Protein AF-A0A2G9YBL3-F1 (afdb_monomer_lite)

Structure (mmCIF, N/CA/C/O backbone):
data_AF-A0A2G9YBL3-F1
#
_entry.id   AF-A0A2G9YBL3-F1
#
loop_
_atom_site.group_PDB
_atom_site.id
_atom_site.type_symbol
_atom_site.label_atom_id
_atom_site.label_alt_id
_atom_site.label_comp_id
_atom_site.label_asym_id
_atom_site.label_entity_id
_atom_site.label_seq_id
_atom_site.pdbx_PDB_ins_code
_atom_site.Cartn_x
_atom_site.Cartn_y
_atom_site.Cartn_z
_atom_site.occupancy
_atom_site.B_iso_or_equiv
_atom_site.auth_seq_id
_atom_site.auth_comp_id
_atom_site.auth_asym_id
_atom_site.auth_atom_id
_atom_site.pdbx_PDB_model_num
ATOM 1 N N . VAL A 1 1 ? -9.546 -4.998 -13.031 1.00 81.81 1 VAL A N 1
ATOM 2 C CA . VAL A 1 1 ? -8.079 -5.010 -12.790 1.00 81.81 1 VAL A CA 1
ATOM 3 C C . VAL A 1 1 ? -7.763 -6.143 -11.823 1.00 81.81 1 VAL A C 1
ATOM 5 O O . VAL A 1 1 ? -8.634 -6.473 -11.027 1.00 81.81 1 VAL A O 1
ATOM 8 N N . TYR A 1 2 ? -6.592 -6.777 -11.917 1.00 87.75 2 TYR A N 1
ATOM 9 C CA . TYR A 1 2 ? -6.236 -7.949 -11.108 1.00 87.75 2 TYR A CA 1
ATOM 10 C C . TYR A 1 2 ? -5.469 -7.549 -9.835 1.00 87.75 2 TYR A C 1
ATOM 12 O O . TYR A 1 2 ? -4.246 -7.618 -9.794 1.00 87.75 2 TYR A O 1
ATOM 20 N N . GLN A 1 3 ? -6.193 -7.109 -8.800 1.00 88.94 3 GLN A N 1
ATOM 21 C CA . GLN A 1 3 ? -5.649 -6.860 -7.453 1.00 88.94 3 GLN A CA 1
ATOM 22 C C . GLN A 1 3 ? -5.948 -8.053 -6.531 1.00 88.94 3 GLN A C 1
ATOM 24 O O . GLN A 1 3 ? -6.606 -7.925 -5.501 1.00 88.94 3 GLN A O 1
ATOM 29 N N . SER A 1 4 ? -5.495 -9.249 -6.920 1.00 87.06 4 SER A N 1
ATOM 30 C CA . SER A 1 4 ? -5.782 -10.494 -6.185 1.00 87.06 4 SER A CA 1
ATOM 31 C C . SER A 1 4 ? -5.149 -10.558 -4.794 1.00 87.06 4 SER A C 1
ATOM 33 O O . SER A 1 4 ? -5.570 -11.352 -3.964 1.00 87.06 4 SER A O 1
ATOM 35 N N . ARG A 1 5 ? -4.174 -9.691 -4.513 1.00 93.38 5 ARG A N 1
ATOM 36 C CA . ARG A 1 5 ? -3.547 -9.566 -3.193 1.00 93.38 5 ARG A CA 1
ATOM 37 C C . ARG A 1 5 ? -4.437 -8.914 -2.132 1.00 93.38 5 ARG A C 1
ATOM 39 O O . ARG A 1 5 ? -4.054 -8.823 -0.971 1.00 93.38 5 ARG A O 1
ATOM 46 N N . ARG A 1 6 ? -5.652 -8.484 -2.495 1.00 94.88 6 ARG A N 1
ATOM 47 C CA . ARG A 1 6 ? -6.712 -8.152 -1.524 1.00 94.88 6 ARG A CA 1
ATOM 48 C C . ARG A 1 6 ? -7.286 -9.378 -0.806 1.00 94.88 6 ARG A C 1
ATOM 50 O O . ARG A 1 6 ? -8.171 -9.226 0.030 1.00 94.88 6 ARG A O 1
ATOM 57 N N . TRP A 1 7 ? -6.804 -10.570 -1.138 1.00 95.62 7 TRP A N 1
ATOM 58 C CA . TRP A 1 7 ? -7.156 -11.819 -0.474 1.00 95.62 7 TRP A CA 1
ATOM 59 C C . TRP A 1 7 ? -5.950 -12.508 0.173 1.00 95.62 7 TRP A C 1
ATOM 61 O O . TRP A 1 7 ? -6.038 -13.686 0.514 1.00 95.62 7 TRP A O 1
ATOM 71 N N . ASP A 1 8 ? -4.848 -11.773 0.360 1.00 95.38 8 ASP A N 1
ATOM 72 C CA . ASP A 1 8 ? -3.734 -12.220 1.193 1.00 95.38 8 ASP A CA 1
ATOM 73 C C . ASP A 1 8 ? -4.157 -12.154 2.675 1.00 95.38 8 ASP A C 1
ATOM 75 O O . ASP A 1 8 ? -4.803 -11.191 3.109 1.00 95.38 8 ASP A O 1
ATOM 79 N N . HIS A 1 9 ? -3.762 -13.151 3.466 1.00 95.06 9 HIS A N 1
ATOM 80 C CA . HIS A 1 9 ? -4.121 -13.324 4.879 1.00 95.06 9 HIS A CA 1
ATOM 81 C C . HIS A 1 9 ? -3.918 -12.062 5.724 1.00 95.06 9 HIS A C 1
ATOM 83 O O . HIS A 1 9 ? -4.807 -11.641 6.467 1.00 95.06 9 HIS A O 1
ATOM 89 N N . HIS A 1 10 ? -2.763 -11.409 5.593 1.00 94.38 10 HIS A N 1
ATOM 90 C CA . HIS A 1 10 ? -2.403 -10.226 6.375 1.00 94.38 10 HIS A CA 1
ATOM 91 C C . HIS A 1 10 ? -3.301 -9.036 6.022 1.00 94.38 10 HIS A C 1
ATOM 93 O O . HIS A 1 10 ? -3.749 -8.314 6.913 1.00 94.38 10 HIS A O 1
ATOM 99 N N . PHE A 1 11 ? -3.638 -8.863 4.740 1.00 96.06 11 PHE A N 1
ATOM 100 C CA . PHE A 1 11 ? -4.565 -7.828 4.292 1.00 96.06 11 PHE A CA 1
ATOM 101 C C . PHE A 1 11 ? -5.991 -8.089 4.769 1.00 96.06 11 PHE A C 1
ATOM 103 O O . PHE A 1 11 ? -6.618 -7.179 5.314 1.00 96.06 11 PHE A O 1
ATOM 110 N N . LEU A 1 12 ? -6.494 -9.317 4.619 1.00 96.50 12 LEU A N 1
ATOM 111 C CA . LEU A 1 12 ? -7.824 -9.695 5.104 1.00 96.50 12 LEU A CA 1
ATOM 112 C C . LEU A 1 12 ? -7.951 -9.461 6.615 1.00 96.50 12 LEU A C 1
ATOM 114 O O . LEU A 1 12 ? -8.925 -8.861 7.072 1.00 96.50 12 LEU A O 1
ATOM 118 N N . THR A 1 13 ? -6.924 -9.844 7.372 1.00 97.12 13 THR A N 1
ATOM 119 C CA . THR A 1 13 ? -6.848 -9.645 8.826 1.00 97.12 13 THR A CA 1
ATOM 120 C C . THR A 1 13 ? -6.816 -8.164 9.192 1.00 97.12 13 THR A C 1
ATOM 122 O O . THR A 1 13 ? -7.627 -7.710 9.999 1.00 97.12 13 THR A O 1
ATOM 125 N N . ALA A 1 14 ? -5.921 -7.384 8.578 1.00 97.31 14 ALA A N 1
ATOM 126 C CA . ALA A 1 14 ? -5.812 -5.947 8.820 1.00 97.31 14 ALA A CA 1
ATOM 127 C C . ALA A 1 14 ? -7.131 -5.229 8.517 1.00 97.31 14 ALA A C 1
ATOM 129 O O . ALA A 1 14 ? -7.631 -4.467 9.346 1.00 97.31 14 ALA A O 1
ATOM 130 N N . LYS A 1 15 ? -7.730 -5.520 7.357 1.00 96.75 15 LYS A N 1
ATOM 131 C CA . LYS A 1 15 ? -9.017 -4.961 6.945 1.00 96.75 15 LYS A CA 1
ATOM 132 C C . LYS A 1 15 ? -10.113 -5.304 7.951 1.00 96.75 15 LYS A C 1
ATOM 134 O O . LYS A 1 15 ? -10.810 -4.399 8.397 1.00 96.75 15 LYS A O 1
ATOM 139 N N . LYS A 1 16 ? -10.227 -6.571 8.362 1.00 97.31 16 LYS A N 1
ATOM 140 C CA . LYS A 1 16 ? -11.211 -7.017 9.359 1.00 97.31 16 LYS A CA 1
ATOM 141 C C . LYS A 1 16 ? -11.054 -6.281 10.690 1.00 97.31 16 LYS A C 1
ATOM 143 O O . LYS A 1 16 ? -12.046 -5.813 11.238 1.00 97.31 16 LYS A O 1
ATOM 148 N N . LEU A 1 17 ? -9.831 -6.161 11.206 1.00 97.62 17 LEU A N 1
ATOM 149 C CA . LEU A 1 17 ? -9.561 -5.496 12.487 1.00 97.62 17 LEU A CA 1
ATOM 150 C C . LEU A 1 17 ? -9.851 -3.987 12.436 1.00 97.62 17 LEU A C 1
ATOM 152 O O . LEU A 1 17 ? -10.410 -3.440 13.388 1.00 97.62 17 LEU A O 1
ATOM 156 N N . VAL A 1 18 ? -9.511 -3.325 11.324 1.00 97.81 18 VAL A N 1
ATOM 157 C CA . VAL A 1 18 ? -9.823 -1.904 11.095 1.00 97.81 18 VAL A CA 1
ATOM 158 C C . VAL A 1 18 ? -11.331 -1.690 10.957 1.00 97.81 18 VAL A C 1
ATOM 160 O O . VAL A 1 18 ? -11.883 -0.816 11.619 1.00 97.81 18 VAL A O 1
ATOM 163 N N . GLU A 1 19 ? -12.021 -2.500 10.150 1.00 96.88 19 GLU A N 1
ATOM 164 C CA . GLU A 1 19 ? -13.472 -2.386 9.933 1.00 96.88 19 GLU A CA 1
ATOM 165 C C . GLU A 1 19 ? -14.289 -2.748 11.181 1.00 96.88 19 GLU A C 1
ATOM 167 O O . GLU A 1 19 ? -15.354 -2.175 11.399 1.00 96.88 19 GLU A O 1
ATOM 172 N N . ALA A 1 20 ? -13.767 -3.623 12.045 1.00 97.00 20 ALA A N 1
ATOM 173 C CA . ALA A 1 20 ? -14.332 -3.899 13.365 1.00 97.00 20 ALA A CA 1
ATOM 174 C C . ALA A 1 20 ? -14.107 -2.760 14.382 1.00 97.00 20 ALA A C 1
ATOM 176 O O . ALA A 1 20 ? -14.632 -2.820 15.492 1.00 97.00 20 ALA A O 1
ATOM 177 N N . GLY A 1 21 ? -13.328 -1.728 14.033 1.00 96.69 21 GLY A N 1
ATOM 178 C CA . GLY A 1 21 ? -13.066 -0.575 14.895 1.00 96.69 21 GLY A CA 1
ATOM 179 C C . GLY A 1 21 ? -12.093 -0.847 16.045 1.00 96.69 21 GLY A C 1
ATOM 180 O O . GLY A 1 21 ? -11.996 -0.023 16.951 1.00 96.69 21 GLY A O 1
ATOM 181 N N . MET A 1 22 ? -11.340 -1.955 16.013 1.00 96.88 22 MET A N 1
ATOM 182 C CA . MET A 1 22 ? -10.486 -2.404 17.129 1.00 96.88 22 MET A CA 1
ATOM 183 C C . MET A 1 22 ? -9.387 -1.405 17.513 1.00 96.88 22 MET A C 1
ATOM 185 O O . MET A 1 22 ? -8.900 -1.427 18.640 1.00 96.88 22 MET A O 1
ATOM 189 N N . ILE A 1 23 ? -8.987 -0.537 16.579 1.00 97.38 23 ILE A N 1
ATOM 190 C CA . ILE A 1 23 ? -7.944 0.477 16.784 1.00 97.38 23 ILE A CA 1
ATOM 191 C C . ILE A 1 23 ? -8.460 1.916 16.642 1.00 97.38 23 ILE A C 1
ATOM 193 O O . ILE A 1 23 ? -7.677 2.859 16.747 1.00 97.38 23 ILE A O 1
ATOM 197 N N . GLY A 1 24 ? -9.767 2.115 16.449 1.00 96.50 24 GLY A N 1
ATOM 198 C CA . GLY A 1 24 ? -10.357 3.425 16.159 1.00 96.50 24 GLY A CA 1
ATOM 199 C C . GLY A 1 24 ? -9.949 3.991 14.790 1.00 96.50 24 GLY A C 1
ATOM 200 O O . GLY A 1 24 ? -9.614 3.248 13.871 1.00 96.50 24 GLY A O 1
ATOM 201 N N . GLU A 1 25 ? -9.992 5.319 14.648 1.00 97.31 25 GLU A N 1
ATOM 202 C CA . GLU A 1 25 ? -9.595 6.008 13.411 1.00 97.31 25 GLU A CA 1
ATOM 203 C C . GLU A 1 25 ? -8.092 5.846 13.145 1.00 97.31 25 GLU A C 1
ATOM 205 O O . GLU A 1 25 ? -7.275 6.146 14.021 1.00 97.31 25 GLU A O 1
ATOM 210 N N . VAL A 1 26 ? -7.740 5.388 11.939 1.00 98.38 26 VAL A N 1
ATOM 211 C CA . VAL A 1 26 ? -6.353 5.216 11.486 1.00 98.38 26 VAL A CA 1
ATOM 212 C C . VAL A 1 26 ? -5.745 6.575 11.146 1.00 98.38 26 VAL A C 1
ATOM 214 O O . VAL A 1 26 ? -6.248 7.275 10.270 1.00 98.38 26 VAL A O 1
ATOM 217 N N . PHE A 1 27 ? -4.631 6.920 11.792 1.00 98.12 27 PHE A N 1
ATOM 218 C CA . PHE A 1 27 ? -3.883 8.151 11.504 1.00 98.12 27 PHE A CA 1
ATOM 219 C C . PHE A 1 27 ? -2.527 7.884 10.837 1.00 98.12 27 PHE A C 1
ATOM 221 O O . PHE A 1 27 ? -1.940 8.791 10.250 1.00 98.12 27 PHE A O 1
ATOM 228 N N . GLU A 1 28 ? -2.016 6.651 10.888 1.00 98.44 28 GLU A N 1
ATOM 229 C CA . GLU A 1 28 ? -0.775 6.291 10.206 1.00 98.44 28 GLU A CA 1
ATOM 230 C C . GLU A 1 28 ? -0.773 4.830 9.752 1.00 98.44 28 GLU A C 1
ATOM 232 O O . GLU A 1 28 ? -1.178 3.935 10.491 1.00 98.44 28 GLU A O 1
ATOM 237 N N . THR A 1 29 ? -0.251 4.567 8.556 1.00 98.38 29 THR A N 1
ATOM 238 C CA . THR A 1 29 ? 0.099 3.213 8.108 1.00 98.38 29 THR A CA 1
ATOM 239 C C . THR A 1 29 ? 1.495 3.213 7.497 1.00 98.38 29 THR A C 1
ATOM 241 O O . THR A 1 29 ? 1.831 4.081 6.693 1.00 98.38 29 THR A O 1
ATOM 244 N N . GLN A 1 30 ? 2.323 2.236 7.851 1.00 97.69 30 GLN A N 1
ATOM 245 C CA . GLN A 1 30 ? 3.675 2.086 7.327 1.00 97.69 30 GLN A CA 1
ATOM 246 C C . GLN A 1 30 ? 3.927 0.655 6.873 1.00 97.69 30 GLN A C 1
ATOM 248 O O . GLN A 1 30 ? 3.692 -0.285 7.627 1.00 97.69 30 GLN A O 1
ATOM 253 N N . ILE A 1 31 ? 4.451 0.506 5.661 1.00 96.38 31 ILE A N 1
ATOM 254 C CA . ILE A 1 31 ? 4.970 -0.755 5.141 1.00 96.38 31 ILE A CA 1
ATOM 255 C C . ILE A 1 31 ? 6.421 -0.521 4.756 1.00 96.38 31 ILE A C 1
ATOM 257 O O . ILE A 1 31 ? 6.682 0.211 3.803 1.00 96.38 31 ILE A O 1
ATOM 261 N N . ASP A 1 32 ? 7.347 -1.181 5.446 1.00 94.31 32 ASP A N 1
ATOM 262 C CA . ASP A 1 32 ? 8.734 -1.265 4.998 1.00 94.31 32 ASP A CA 1
ATOM 263 C C . ASP A 1 32 ? 9.143 -2.735 4.928 1.00 94.31 32 ASP A C 1
ATOM 265 O O . ASP A 1 32 ? 9.134 -3.453 5.932 1.00 94.31 32 ASP A O 1
ATOM 269 N N . PHE A 1 33 ? 9.561 -3.177 3.748 1.00 88.00 33 PHE A N 1
ATOM 270 C CA . PHE A 1 33 ? 10.211 -4.472 3.578 1.00 88.00 33 PHE A CA 1
ATOM 271 C C . PHE A 1 33 ? 11.316 -4.379 2.540 1.00 88.00 33 PHE A C 1
ATOM 273 O O . PHE A 1 33 ? 11.370 -3.478 1.705 1.00 88.00 33 PHE A O 1
ATOM 280 N N . GLY A 1 34 ? 12.247 -5.311 2.614 1.00 88.25 34 GLY A N 1
ATOM 281 C CA . GLY A 1 34 ? 13.436 -5.275 1.798 1.00 88.25 34 GLY A CA 1
ATOM 282 C C . GLY A 1 34 ? 14.398 -6.359 2.221 1.00 88.25 34 GLY A C 1
ATOM 283 O O . GLY A 1 34 ? 14.180 -7.061 3.203 1.00 88.25 34 GLY A O 1
ATOM 284 N N . ASN A 1 35 ? 15.462 -6.487 1.458 1.00 90.25 35 ASN A N 1
ATOM 285 C CA . ASN A 1 35 ? 16.569 -7.378 1.748 1.00 90.25 35 ASN A CA 1
ATOM 286 C C . ASN A 1 35 ? 17.859 -6.724 1.253 1.00 90.25 35 ASN A C 1
ATOM 288 O O . ASN A 1 35 ? 17.834 -5.623 0.699 1.00 90.25 35 ASN A O 1
ATOM 292 N N . TYR A 1 36 ? 18.987 -7.395 1.459 1.00 93.31 36 TYR A N 1
ATOM 293 C CA . TYR A 1 36 ? 20.257 -7.029 0.844 1.00 93.31 36 TYR A CA 1
ATOM 294 C C . TYR A 1 36 ? 20.614 -8.098 -0.181 1.00 93.31 36 TYR A C 1
ATOM 296 O O . TYR A 1 36 ? 21.418 -8.993 0.081 1.00 93.31 36 TYR A O 1
ATOM 304 N N . ALA A 1 37 ? 19.942 -8.056 -1.327 1.00 92.19 37 ALA A N 1
ATOM 305 C CA . ALA A 1 37 ? 20.119 -9.044 -2.378 1.00 92.19 37 ALA A CA 1
ATOM 306 C C . ALA A 1 37 ? 20.088 -8.384 -3.751 1.00 92.19 37 ALA A C 1
ATOM 308 O O . ALA A 1 37 ? 19.279 -7.496 -4.023 1.00 92.19 37 ALA A O 1
ATOM 309 N N . HIS A 1 38 ? 20.966 -8.866 -4.628 1.00 93.12 38 HIS A N 1
ATOM 310 C CA . HIS A 1 38 ? 20.965 -8.459 -6.021 1.00 93.12 38 HIS A CA 1
ATOM 311 C C . HIS A 1 38 ? 19.622 -8.859 -6.665 1.00 93.12 38 HIS A C 1
ATOM 313 O O . HIS A 1 38 ? 19.242 -10.031 -6.567 1.00 93.12 38 HIS A O 1
ATOM 319 N N . PRO A 1 39 ? 18.897 -7.940 -7.331 1.00 90.31 39 PRO A N 1
ATOM 320 C CA . PRO A 1 39 ? 17.685 -8.283 -8.074 1.00 90.31 39 PRO A CA 1
ATOM 321 C C . PRO A 1 39 ? 17.955 -9.340 -9.159 1.00 90.31 39 PRO A C 1
ATOM 323 O O . PRO A 1 39 ? 19.092 -9.547 -9.570 1.00 90.31 39 PRO A O 1
ATOM 326 N N . GLY A 1 40 ? 16.929 -10.008 -9.688 1.00 90.25 40 GLY A N 1
ATOM 327 C CA . GLY A 1 40 ? 17.125 -10.898 -10.846 1.00 90.25 40 GLY A CA 1
ATOM 328 C C . GLY A 1 40 ? 17.696 -10.157 -12.072 1.00 90.25 40 GLY A C 1
ATOM 329 O O . GLY A 1 40 ? 17.761 -8.932 -12.091 1.00 90.25 40 GLY A O 1
ATOM 330 N N . THR A 1 41 ? 18.064 -10.866 -13.137 1.00 91.69 41 THR A N 1
ATOM 331 C CA . THR A 1 41 ? 18.575 -10.268 -14.396 1.00 91.69 41 THR A CA 1
ATOM 332 C C . THR A 1 41 ? 17.593 -10.407 -15.566 1.00 91.69 41 THR A C 1
ATOM 334 O O . THR A 1 41 ? 17.977 -10.504 -16.725 1.00 91.69 41 THR A O 1
ATOM 337 N N . TRP A 1 42 ? 16.298 -10.442 -15.256 1.00 90.75 42 TRP A N 1
ATOM 338 C CA . TRP A 1 42 ? 15.194 -10.568 -16.215 1.00 90.75 42 TRP A CA 1
ATOM 339 C C . TRP A 1 42 ? 14.410 -9.258 -16.388 1.00 90.75 42 TRP A C 1
ATOM 341 O O . TRP A 1 42 ? 14.729 -8.255 -15.757 1.00 90.75 42 TRP A O 1
ATOM 351 N N . TRP A 1 43 ? 13.336 -9.286 -17.184 1.00 93.44 43 TRP A N 1
ATOM 352 C C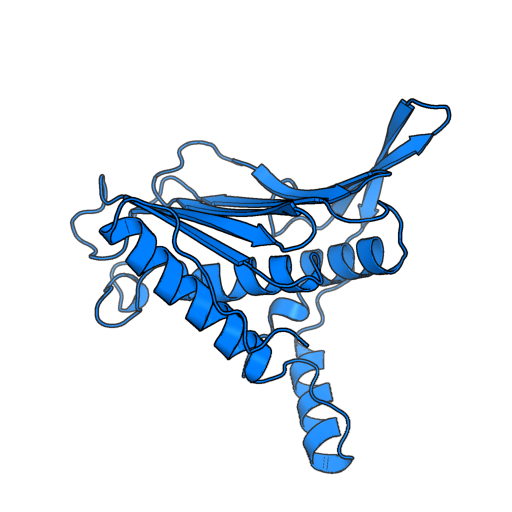A . TRP A 1 43 ? 12.546 -8.106 -17.565 1.00 93.44 43 TRP A CA 1
ATOM 353 C C . TRP A 1 43 ? 12.073 -7.226 -16.395 1.00 93.44 43 TRP A C 1
ATOM 355 O O . TRP A 1 43 ? 11.968 -6.017 -16.562 1.00 93.44 43 TRP A O 1
ATOM 365 N N . ARG A 1 44 ? 11.826 -7.789 -15.198 1.00 91.25 44 ARG A N 1
ATOM 366 C CA . ARG A 1 44 ? 11.425 -6.998 -14.015 1.00 91.25 44 ARG A CA 1
ATOM 367 C C . ARG A 1 44 ? 12.523 -6.089 -13.481 1.00 91.25 44 ARG A C 1
ATOM 369 O O . ARG A 1 44 ? 12.229 -5.224 -12.674 1.00 91.25 44 ARG A O 1
ATOM 376 N N . SER A 1 45 ? 13.768 -6.314 -13.878 1.00 92.62 45 SER A N 1
ATOM 377 C CA . SER A 1 45 ? 14.929 -5.530 -13.455 1.00 92.62 45 SER A CA 1
ATOM 378 C C . SER A 1 45 ? 15.311 -4.450 -14.471 1.00 92.62 45 SER A C 1
ATOM 380 O O . SER A 1 45 ? 16.218 -3.652 -14.219 1.00 92.62 45 SER A O 1
ATOM 382 N N . ASP A 1 46 ? 14.606 -4.429 -15.601 1.00 94.56 46 ASP A N 1
ATOM 383 C CA . ASP A 1 46 ? 14.667 -3.385 -16.609 1.00 94.56 46 ASP A CA 1
ATOM 384 C C . ASP A 1 46 ? 13.542 -2.373 -16.347 1.00 94.56 46 ASP A C 1
ATOM 386 O O . ASP A 1 46 ? 12.364 -2.734 -16.304 1.00 94.56 46 ASP A O 1
ATOM 390 N N . LYS A 1 47 ? 13.890 -1.105 -16.145 1.00 93.94 47 LYS A N 1
ATOM 391 C CA . LYS A 1 47 ? 12.955 -0.055 -15.748 1.00 93.94 47 LYS A CA 1
ATOM 392 C C . LYS A 1 47 ? 12.141 0.429 -16.942 1.00 93.94 47 LYS A C 1
ATOM 394 O O . LYS A 1 47 ? 10.984 0.796 -16.756 1.00 93.94 47 LYS A O 1
ATOM 399 N N . GLU A 1 48 ? 12.706 0.410 -18.146 1.00 93.88 48 GLU A N 1
ATOM 400 C CA . GLU A 1 48 ? 11.970 0.785 -19.356 1.00 93.88 48 GLU A CA 1
ATOM 401 C C . GLU A 1 48 ? 10.863 -0.229 -19.657 1.00 93.88 48 GLU A C 1
ATOM 403 O O . GLU A 1 48 ? 9.795 0.152 -20.133 1.00 93.88 48 GLU A O 1
ATOM 408 N N . ILE A 1 49 ? 11.084 -1.503 -19.317 1.00 93.88 49 ILE A N 1
ATOM 409 C CA . ILE A 1 49 ? 10.098 -2.574 -19.511 1.00 93.88 49 ILE A CA 1
ATOM 410 C C . ILE A 1 49 ? 9.126 -2.681 -18.328 1.00 93.88 49 ILE A C 1
ATOM 412 O O . ILE A 1 49 ? 7.918 -2.796 -18.525 1.00 93.88 49 ILE A O 1
ATOM 416 N N . SER A 1 50 ? 9.634 -2.688 -17.093 1.00 92.62 50 SER A N 1
ATOM 417 C CA . SER A 1 50 ? 8.829 -2.974 -15.894 1.00 92.62 50 SER A CA 1
ATOM 418 C C . SER A 1 50 ? 8.206 -1.746 -15.233 1.00 92.62 50 SER A C 1
ATOM 420 O O . SER A 1 50 ? 7.294 -1.891 -14.422 1.00 92.62 50 SER A O 1
ATOM 422 N N . GLY A 1 51 ? 8.716 -0.547 -15.525 1.00 91.38 51 GLY A N 1
ATOM 423 C CA . GLY A 1 51 ? 8.409 0.681 -14.787 1.00 91.38 51 GLY A CA 1
ATOM 424 C C . GLY A 1 51 ? 9.198 0.840 -13.481 1.00 91.38 51 GLY A C 1
ATOM 425 O O . GLY A 1 51 ? 9.241 1.937 -12.928 1.00 91.38 51 GLY A O 1
ATOM 426 N N . GLY A 1 52 ? 9.879 -0.205 -13.003 1.00 91.62 52 GLY A N 1
ATOM 427 C CA . GLY A 1 52 ? 10.635 -0.191 -11.752 1.00 91.62 52 GLY A CA 1
ATOM 428 C C . GLY A 1 52 ? 9.944 -0.938 -10.612 1.00 91.62 52 GLY A C 1
ATOM 429 O O . GLY A 1 52 ? 8.786 -1.349 -10.694 1.00 91.62 52 GLY A O 1
ATOM 430 N N . ILE A 1 53 ? 10.655 -1.089 -9.495 1.00 88.06 53 ILE A N 1
ATOM 431 C CA . ILE A 1 53 ? 10.194 -1.889 -8.345 1.00 88.06 53 ILE A CA 1
ATOM 432 C C . ILE A 1 53 ? 8.938 -1.297 -7.673 1.00 88.06 53 ILE A C 1
ATOM 434 O O . ILE A 1 53 ? 8.149 -2.016 -7.057 1.00 88.06 53 ILE A O 1
ATOM 438 N N . LEU A 1 54 ? 8.714 0.010 -7.842 1.00 90.56 54 LEU A N 1
ATOM 439 C CA . LEU A 1 54 ? 7.527 0.701 -7.349 1.00 90.56 54 LEU A CA 1
ATOM 440 C C . LEU A 1 54 ? 6.250 0.277 -8.100 1.00 90.56 54 LEU A C 1
ATOM 442 O O . LEU A 1 54 ? 5.189 0.234 -7.485 1.00 90.56 54 LEU A O 1
ATOM 446 N N . TYR A 1 55 ? 6.333 -0.088 -9.383 1.00 92.81 55 TYR A N 1
ATOM 447 C CA . TYR A 1 55 ? 5.180 -0.595 -10.143 1.00 92.81 55 TYR A CA 1
ATOM 448 C C . TYR A 1 55 ? 4.899 -2.080 -9.876 1.00 92.81 55 TYR A C 1
ATOM 450 O O . TYR A 1 55 ? 3.766 -2.514 -10.056 1.00 92.81 55 TYR A O 1
ATOM 458 N N . ASP A 1 56 ? 5.895 -2.838 -9.410 1.00 90.44 56 ASP A N 1
ATOM 459 C CA . ASP A 1 56 ? 5.739 -4.244 -9.018 1.00 90.44 56 ASP A CA 1
ATOM 460 C C . ASP A 1 56 ? 5.103 -4.349 -7.620 1.00 90.44 56 ASP A C 1
ATOM 462 O O . ASP A 1 56 ? 3.929 -4.683 -7.472 1.00 90.44 56 ASP A O 1
ATOM 466 N N . TRP A 1 57 ? 5.835 -3.961 -6.571 1.00 91.44 57 TRP A N 1
ATOM 467 C CA . TRP A 1 57 ? 5.343 -4.078 -5.193 1.00 91.44 57 TRP A CA 1
ATOM 468 C C . TRP A 1 57 ? 4.493 -2.894 -4.739 1.00 91.44 57 TRP A C 1
ATOM 470 O O . TRP A 1 57 ? 3.556 -3.070 -3.958 1.00 91.44 57 TRP A O 1
ATOM 480 N N . GLY A 1 58 ? 4.775 -1.685 -5.227 1.00 92.62 58 GLY A N 1
ATOM 481 C CA . GLY A 1 58 ? 4.002 -0.507 -4.832 1.00 92.62 58 GLY A CA 1
ATOM 482 C C . GLY A 1 58 ? 2.567 -0.526 -5.322 1.00 92.62 58 GLY A C 1
ATOM 483 O O . GLY A 1 58 ? 1.700 -0.020 -4.614 1.00 92.62 58 GLY A O 1
ATOM 484 N N . ALA A 1 59 ? 2.285 -1.193 -6.444 1.00 94.31 59 ALA A N 1
ATOM 485 C CA . ALA A 1 59 ? 0.918 -1.393 -6.918 1.00 94.31 59 ALA A CA 1
ATOM 486 C C . ALA A 1 59 ? 0.037 -2.147 -5.906 1.00 94.31 59 ALA A C 1
ATOM 488 O O . ALA A 1 59 ? -1.178 -1.951 -5.882 1.00 94.31 59 ALA A O 1
ATOM 489 N N . HIS A 1 60 ? 0.643 -2.982 -5.062 1.00 93.88 60 HIS A N 1
ATOM 490 C CA . HIS A 1 60 ? -0.051 -3.761 -4.043 1.00 93.88 60 HIS A CA 1
ATOM 491 C C . HIS A 1 60 ? -0.026 -3.070 -2.682 1.00 93.88 60 HIS A C 1
ATOM 493 O O . HIS A 1 60 ? -1.068 -2.875 -2.066 1.00 93.88 60 HIS A O 1
ATOM 499 N N . CYS A 1 61 ? 1.147 -2.631 -2.220 1.00 95.25 61 CYS A N 1
ATOM 500 C CA . CYS A 1 61 ? 1.272 -2.055 -0.882 1.00 95.25 61 CYS A CA 1
ATOM 501 C C . CYS A 1 61 ? 0.549 -0.715 -0.745 1.00 95.25 61 CYS A C 1
ATOM 503 O O . CYS A 1 61 ? -0.069 -0.459 0.288 1.00 95.25 61 CYS A O 1
ATOM 505 N N . LEU A 1 62 ? 0.570 0.122 -1.790 1.00 97.12 62 LEU A N 1
ATOM 506 C CA . LEU A 1 62 ? -0.218 1.353 -1.794 1.00 97.12 62 LEU A CA 1
ATOM 507 C C . LEU A 1 62 ? -1.715 1.039 -1.840 1.00 97.12 62 LEU A C 1
ATOM 509 O O . LEU A 1 62 ? -2.474 1.699 -1.142 1.00 97.12 62 LEU A O 1
ATOM 513 N N . ASP A 1 63 ? -2.140 0.018 -2.592 1.00 97.00 63 ASP A N 1
ATOM 514 C CA . ASP A 1 63 ? -3.541 -0.419 -2.590 1.00 97.00 63 ASP A CA 1
ATOM 515 C C . ASP A 1 63 ? -3.985 -0.803 -1.174 1.00 97.00 63 ASP A C 1
ATOM 517 O O . ASP A 1 63 ? -4.946 -0.234 -0.662 1.00 97.00 63 ASP A O 1
ATOM 521 N N . TRP A 1 64 ? -3.231 -1.664 -0.487 1.00 96.88 64 TRP A N 1
ATOM 522 C CA . TRP A 1 64 ? -3.528 -2.060 0.891 1.00 96.88 64 TRP A CA 1
ATOM 523 C C . TRP A 1 64 ? -3.640 -0.866 1.845 1.00 96.88 64 TRP A C 1
ATOM 525 O O . TRP A 1 64 ? -4.592 -0.781 2.622 1.00 96.88 64 TRP A O 1
ATOM 535 N N . MET A 1 65 ? -2.706 0.087 1.760 1.00 97.50 65 MET A N 1
ATOM 536 C CA . MET A 1 65 ? -2.720 1.306 2.577 1.00 97.50 65 MET A CA 1
ATOM 537 C C . MET A 1 65 ? -3.957 2.172 2.329 1.00 97.50 65 MET A C 1
ATOM 539 O O . MET A 1 65 ? -4.558 2.664 3.282 1.00 97.50 65 MET A O 1
ATOM 543 N N . LEU A 1 66 ? -4.361 2.342 1.068 1.00 96.94 66 LEU A N 1
ATOM 544 C CA . LEU A 1 66 ? -5.551 3.117 0.700 1.00 96.94 66 LEU A CA 1
ATOM 545 C C . LEU A 1 66 ? -6.856 2.433 1.127 1.00 96.94 66 LEU A C 1
ATOM 547 O O . LEU A 1 66 ? -7.861 3.109 1.323 1.00 96.94 66 LEU A O 1
ATOM 551 N N . GLN A 1 67 ? -6.858 1.105 1.265 1.00 95.56 67 GLN A N 1
ATOM 552 C CA . GLN A 1 67 ? -8.018 0.360 1.761 1.00 95.56 67 GLN A CA 1
ATOM 553 C C . GLN A 1 67 ? -8.195 0.495 3.283 1.00 95.56 67 GLN A C 1
ATOM 555 O O . GLN A 1 67 ? -9.332 0.456 3.759 1.00 95.56 67 GLN A O 1
ATOM 560 N N . VAL A 1 68 ? -7.104 0.669 4.047 1.00 96.94 68 VAL A N 1
ATOM 561 C CA . VAL A 1 68 ? -7.166 0.881 5.509 1.00 96.94 68 VAL A CA 1
ATOM 562 C C . VAL A 1 68 ? -7.299 2.358 5.896 1.00 96.94 68 VAL A C 1
ATOM 564 O O . VAL A 1 68 ? -7.959 2.660 6.887 1.00 96.94 68 VAL A O 1
ATOM 567 N N . VAL A 1 69 ? -6.746 3.284 5.104 1.00 97.12 69 VAL A N 1
ATOM 568 C CA . VAL A 1 69 ? -6.953 4.735 5.258 1.00 97.12 69 VAL A CA 1
ATOM 569 C C . VAL A 1 69 ? -7.977 5.211 4.229 1.00 97.12 69 VAL A C 1
ATOM 571 O O . VAL A 1 69 ? -7.636 5.602 3.111 1.00 97.12 69 VAL A O 1
ATOM 574 N N . LYS A 1 70 ? -9.258 5.172 4.610 1.00 92.75 70 LYS A N 1
ATOM 575 C CA . LYS A 1 70 ? -10.394 5.533 3.746 1.00 92.75 70 LYS A CA 1
ATOM 576 C C . LYS A 1 70 ? -10.617 7.049 3.690 1.00 92.75 70 LYS A C 1
ATOM 578 O O . LYS A 1 70 ? -11.674 7.541 4.069 1.00 92.75 70 LYS A O 1
ATOM 583 N N . ASP A 1 71 ? -9.611 7.778 3.217 1.00 96.88 71 ASP A N 1
ATOM 584 C CA . ASP A 1 71 ? -9.695 9.223 2.996 1.00 96.88 71 ASP A CA 1
ATOM 585 C C . ASP A 1 71 ? -8.974 9.643 1.700 1.00 96.88 71 ASP A C 1
ATOM 587 O O . ASP A 1 71 ? -8.263 8.857 1.056 1.00 96.88 71 ASP A O 1
ATOM 591 N N . LYS A 1 72 ? -9.182 10.891 1.291 1.00 97.44 72 LYS A N 1
ATOM 592 C CA . LYS A 1 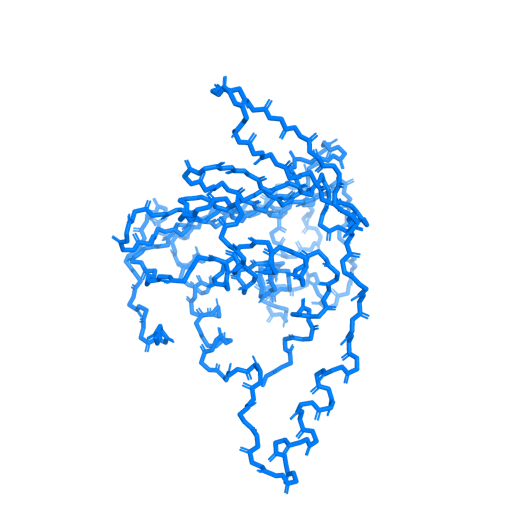72 ? -8.628 11.510 0.097 1.00 97.44 72 LYS A CA 1
ATOM 593 C C . LYS A 1 72 ? -7.147 11.816 0.278 1.00 97.44 72 LYS A C 1
ATOM 595 O O . LYS A 1 72 ? -6.759 12.484 1.235 1.00 97.44 72 LYS A O 1
ATOM 600 N N . VAL A 1 73 ? -6.318 11.406 -0.681 1.00 98.56 73 VAL A N 1
ATOM 601 C CA . VAL A 1 73 ? -4.899 11.786 -0.719 1.00 98.56 73 VAL A CA 1
ATOM 602 C C . VAL A 1 73 ? -4.788 13.216 -1.247 1.00 98.56 73 VAL A C 1
ATOM 604 O O . VAL A 1 73 ? -5.342 13.541 -2.295 1.00 98.56 73 VAL A O 1
ATOM 607 N N . VAL A 1 74 ? -4.064 14.080 -0.537 1.00 98.56 74 VAL A N 1
ATOM 608 C CA . VAL A 1 74 ? -3.905 15.502 -0.900 1.00 98.56 74 VAL A CA 1
ATOM 609 C C . VAL A 1 74 ? -2.516 15.824 -1.438 1.00 98.56 74 VAL A C 1
ATOM 611 O O . VAL A 1 74 ? -2.357 16.758 -2.229 1.00 98.56 74 VAL A O 1
ATOM 614 N N . SER A 1 75 ? -1.506 15.041 -1.063 1.00 98.62 75 SER A N 1
ATOM 615 C CA . SER A 1 75 ? -0.140 15.207 -1.553 1.00 98.62 75 SER A CA 1
ATOM 616 C C . SER A 1 75 ? 0.672 13.918 -1.482 1.00 98.62 75 SER A C 1
ATOM 618 O O . SER A 1 75 ? 0.371 13.001 -0.714 1.00 98.62 75 SER A O 1
ATOM 620 N N . VAL A 1 76 ? 1.696 13.855 -2.334 1.00 98.81 76 VAL A N 1
ATOM 621 C CA . VAL A 1 76 ? 2.592 12.709 -2.501 1.00 98.81 76 VAL A CA 1
ATOM 622 C C . VAL A 1 76 ? 4.035 13.200 -2.491 1.00 98.81 76 VAL A C 1
ATOM 624 O O . VAL A 1 76 ? 4.387 14.143 -3.206 1.00 98.81 76 VAL A O 1
ATOM 627 N N . SER A 1 77 ? 4.876 12.529 -1.708 1.00 98.75 77 SER A N 1
ATOM 628 C CA . SER A 1 77 ? 6.330 12.688 -1.725 1.00 98.75 77 SER A CA 1
ATOM 629 C C . SER A 1 77 ? 6.999 11.381 -2.131 1.00 98.75 77 SER A C 1
ATOM 631 O O . SER A 1 77 ? 6.696 10.330 -1.567 1.00 98.75 77 SER A O 1
ATOM 633 N N . GLY A 1 78 ? 7.915 11.438 -3.094 1.00 98.19 78 GLY A N 1
ATOM 634 C CA . GLY A 1 78 ? 8.714 10.292 -3.521 1.00 98.19 78 GLY A CA 1
ATOM 635 C C . GLY A 1 78 ? 10.202 10.498 -3.268 1.00 98.19 78 GLY A C 1
ATOM 636 O O . GLY A 1 78 ? 10.739 11.589 -3.451 1.00 98.19 78 GLY A O 1
ATOM 637 N N . TYR A 1 79 ? 10.882 9.421 -2.890 1.00 97.81 79 TYR A N 1
ATOM 638 C CA . TYR A 1 79 ? 12.325 9.375 -2.680 1.00 97.81 79 TYR A CA 1
ATOM 639 C C . TYR A 1 79 ? 12.865 8.132 -3.373 1.00 97.81 79 TYR A C 1
ATOM 641 O O . TYR A 1 79 ? 12.436 7.028 -3.062 1.00 97.81 79 TYR A O 1
ATOM 649 N N . ILE A 1 80 ? 13.796 8.302 -4.308 1.00 96.31 80 ILE A N 1
ATOM 650 C CA . ILE A 1 80 ? 14.343 7.217 -5.131 1.00 96.31 80 ILE A CA 1
ATOM 651 C C . ILE A 1 80 ? 15.865 7.238 -5.038 1.00 96.31 80 ILE A C 1
ATOM 653 O O . ILE A 1 80 ? 16.480 8.304 -5.116 1.00 96.31 80 ILE A O 1
ATOM 657 N N . GLN A 1 81 ? 16.481 6.065 -4.889 1.00 96.12 81 GLN A N 1
ATOM 658 C CA . GLN A 1 81 ? 17.932 5.918 -4.885 1.00 96.12 81 GLN A CA 1
ATOM 659 C C . GLN A 1 81 ? 18.396 4.734 -5.736 1.00 96.12 81 GLN A C 1
ATOM 661 O O . GLN A 1 81 ? 17.854 3.631 -5.661 1.00 96.12 81 GLN A O 1
ATOM 666 N N . LYS A 1 82 ? 19.477 4.970 -6.483 1.00 95.44 82 LYS A N 1
ATOM 667 C CA . LYS A 1 82 ? 20.263 3.968 -7.204 1.00 95.44 82 LYS A CA 1
ATOM 668 C C . LYS A 1 82 ? 21.712 4.071 -6.732 1.00 95.44 82 LYS A C 1
ATOM 670 O O . LYS A 1 82 ? 22.328 5.124 -6.880 1.00 95.44 82 LYS A O 1
ATOM 675 N N . ARG A 1 83 ? 22.225 3.035 -6.074 1.00 96.00 83 ARG A N 1
ATOM 676 C CA . ARG A 1 83 ? 23.464 3.056 -5.279 1.00 96.00 83 ARG A CA 1
ATOM 677 C C . ARG A 1 83 ? 24.373 1.851 -5.541 1.00 96.00 83 ARG A C 1
ATOM 679 O O . ARG A 1 83 ? 25.555 2.053 -5.789 1.00 96.00 83 ARG A O 1
ATOM 686 N N . VAL A 1 84 ? 23.846 0.631 -5.491 1.00 97.06 84 VAL A N 1
ATOM 687 C CA . VAL A 1 84 ? 24.597 -0.633 -5.458 1.00 97.06 84 VAL A CA 1
ATOM 688 C C . VAL A 1 84 ? 24.442 -1.433 -6.756 1.00 97.06 84 VAL A C 1
ATOM 690 O O . VAL A 1 84 ? 25.448 -1.789 -7.367 1.00 97.06 84 VAL A O 1
ATOM 693 N N . TRP A 1 85 ? 23.220 -1.711 -7.222 1.00 95.62 85 TRP A N 1
ATOM 694 C CA . TRP A 1 85 ? 22.992 -2.735 -8.256 1.00 95.62 85 TRP A CA 1
ATOM 695 C C . TRP A 1 85 ? 23.078 -2.189 -9.688 1.00 95.62 85 TRP A C 1
ATOM 697 O O . TRP A 1 85 ? 22.092 -2.171 -10.411 1.00 95.62 85 TRP A O 1
ATOM 707 N N . GLN A 1 86 ? 24.246 -1.724 -10.130 1.00 94.81 86 GLN A N 1
ATOM 708 C CA . GLN A 1 86 ? 24.379 -0.973 -11.396 1.00 94.81 86 GLN A CA 1
ATOM 709 C C . GLN A 1 86 ? 24.095 -1.772 -12.684 1.00 94.81 86 GLN A C 1
ATOM 711 O O . GLN A 1 86 ? 23.854 -1.169 -13.723 1.00 94.81 86 GLN A O 1
ATOM 716 N N . ILE A 1 87 ? 24.106 -3.110 -12.637 1.00 93.19 87 ILE A N 1
ATOM 717 C CA . ILE A 1 87 ? 23.789 -3.952 -13.807 1.00 93.19 87 ILE A CA 1
ATOM 718 C C . ILE A 1 87 ? 22.289 -3.967 -14.144 1.00 93.19 87 ILE A C 1
ATOM 720 O O . ILE A 1 87 ? 21.914 -4.314 -15.258 1.00 93.19 87 ILE A O 1
ATOM 724 N N . VAL A 1 88 ? 21.430 -3.594 -13.190 1.00 94.69 88 VAL A N 1
ATOM 725 C CA . VAL A 1 88 ? 19.983 -3.459 -13.392 1.00 94.69 88 VAL A CA 1
ATOM 726 C C . VAL A 1 88 ? 19.591 -1.987 -13.351 1.00 94.69 88 VAL A C 1
ATOM 728 O O . VAL A 1 88 ? 20.187 -1.199 -12.616 1.00 94.69 88 VAL A O 1
ATOM 731 N N . THR A 1 89 ? 18.565 -1.603 -14.100 1.00 95.25 89 THR A N 1
ATOM 732 C CA . THR A 1 89 ? 18.158 -0.191 -14.224 1.00 95.25 89 THR A CA 1
ATOM 733 C C . THR A 1 89 ? 17.141 0.246 -13.169 1.00 95.25 89 THR A C 1
ATOM 735 O O . THR A 1 89 ? 16.972 1.444 -12.952 1.00 95.25 89 THR A O 1
ATOM 738 N N . ASN A 1 90 ? 16.470 -0.699 -12.502 1.00 94.44 90 ASN A N 1
ATOM 739 C CA . ASN A 1 90 ? 15.544 -0.390 -11.408 1.00 94.44 90 ASN A CA 1
ATOM 740 C C . ASN A 1 90 ? 16.244 0.286 -10.230 1.00 94.44 90 ASN A C 1
ATOM 742 O O . ASN A 1 90 ? 17.440 0.108 -10.009 1.00 94.44 90 ASN A O 1
ATOM 746 N N . GLU A 1 91 ? 15.473 1.014 -9.434 1.00 94.44 91 GLU A N 1
ATOM 747 C CA . GLU A 1 91 ? 15.901 1.598 -8.169 1.00 94.44 91 GLU A CA 1
ATOM 748 C C . GLU A 1 91 ? 16.364 0.526 -7.186 1.00 94.44 91 GLU A C 1
ATOM 750 O O . GLU A 1 91 ? 15.802 -0.566 -7.118 1.00 94.44 91 GLU A O 1
ATOM 755 N N . ASP A 1 92 ? 17.342 0.872 -6.352 1.00 95.19 92 ASP A N 1
ATOM 756 C CA . ASP A 1 92 ? 17.753 -0.007 -5.258 1.00 95.19 92 ASP A CA 1
ATOM 757 C C . ASP A 1 92 ? 16.904 0.224 -4.009 1.00 95.19 92 ASP A C 1
ATOM 759 O O . ASP A 1 92 ? 16.690 -0.693 -3.216 1.00 95.19 92 ASP A O 1
ATOM 763 N N . HIS A 1 93 ? 16.435 1.459 -3.832 1.00 95.38 93 HIS A N 1
ATOM 764 C CA . HIS A 1 93 ? 15.646 1.896 -2.694 1.00 95.38 93 HIS A CA 1
ATOM 765 C C . HIS A 1 93 ? 14.640 2.947 -3.137 1.00 95.38 93 HIS A C 1
ATOM 767 O O . HIS A 1 93 ? 15.003 3.909 -3.823 1.00 95.38 93 HIS A O 1
ATOM 773 N N . PHE A 1 94 ? 13.405 2.822 -2.670 1.00 94.69 94 PHE A N 1
ATOM 774 C CA . PHE A 1 94 ? 12.438 3.897 -2.778 1.00 94.69 94 PHE A CA 1
ATOM 775 C C . PHE A 1 94 ? 11.595 4.036 -1.514 1.00 94.69 94 PHE A C 1
ATOM 777 O O . PHE A 1 94 ? 11.362 3.073 -0.784 1.00 94.69 94 PHE A O 1
ATOM 784 N N . ARG A 1 95 ? 11.082 5.249 -1.310 1.00 97.12 95 ARG A N 1
ATOM 785 C CA . ARG A 1 95 ? 10.066 5.561 -0.311 1.00 97.12 95 ARG A CA 1
ATOM 786 C C . ARG A 1 95 ? 9.003 6.472 -0.913 1.00 97.12 95 ARG A C 1
ATOM 788 O O . ARG A 1 95 ? 9.331 7.430 -1.611 1.00 97.12 95 ARG A O 1
ATOM 795 N N . VAL A 1 96 ? 7.745 6.181 -0.616 1.00 98.31 96 VAL A N 1
ATOM 796 C CA . VAL A 1 96 ? 6.580 6.998 -0.952 1.00 98.31 96 VAL A CA 1
ATOM 797 C C . VAL A 1 96 ? 5.891 7.402 0.343 1.00 98.31 96 VAL A C 1
ATOM 799 O O . VAL A 1 96 ? 5.646 6.560 1.205 1.00 98.31 96 VAL A O 1
ATOM 802 N N . VAL A 1 97 ? 5.585 8.689 0.473 1.00 98.62 97 VAL A N 1
ATOM 803 C CA . VAL A 1 97 ? 4.827 9.249 1.593 1.00 98.62 97 VAL A CA 1
ATOM 804 C C . VAL A 1 97 ? 3.575 9.911 1.040 1.00 98.62 97 VAL A C 1
ATOM 806 O O . VAL A 1 97 ? 3.665 10.784 0.175 1.00 98.62 97 VAL A O 1
ATOM 809 N N . LEU A 1 98 ? 2.415 9.491 1.531 1.00 98.75 98 LEU A N 1
ATOM 810 C CA . LEU A 1 98 ? 1.118 10.072 1.204 1.00 98.75 98 LEU A CA 1
ATOM 811 C C . LEU A 1 98 ? 0.608 10.854 2.403 1.00 98.75 98 LEU A C 1
ATOM 813 O O . LEU A 1 98 ? 0.674 10.360 3.529 1.00 98.75 98 LEU A O 1
ATOM 817 N N . ARG A 1 99 ? 0.030 12.025 2.153 1.00 98.56 99 ARG A N 1
ATOM 818 C CA . ARG A 1 99 ? -0.778 12.736 3.145 1.00 98.56 99 ARG A CA 1
ATOM 819 C C . ARG A 1 99 ? -2.235 12.721 2.739 1.00 98.56 99 ARG A C 1
ATOM 821 O O . ARG A 1 99 ? -2.560 12.938 1.569 1.00 98.56 99 ARG A O 1
ATOM 828 N N . PHE A 1 100 ? -3.091 12.515 3.725 1.00 98.62 100 PHE A N 1
ATOM 829 C CA . PHE A 1 100 ? -4.535 12.486 3.563 1.00 98.62 100 PHE A CA 1
ATOM 830 C C . PHE A 1 100 ? -5.176 13.790 4.042 1.00 98.62 100 PHE A C 1
ATOM 832 O O . PHE A 1 100 ? -4.553 14.589 4.747 1.00 98.62 100 PHE A O 1
ATOM 839 N N . GLN A 1 101 ? -6.419 14.023 3.630 1.00 98.12 101 GLN A N 1
ATOM 840 C CA . GLN A 1 101 ? -7.165 15.236 3.948 1.00 98.12 101 GLN A CA 1
ATOM 841 C C . GLN A 1 101 ? -7.437 15.387 5.454 1.00 98.12 101 GLN A C 1
ATOM 843 O O . GLN A 1 101 ? -7.298 16.493 5.975 1.00 98.12 101 GLN A O 1
ATOM 848 N N . ASN A 1 102 ? -7.743 14.298 6.162 1.00 96.75 102 ASN A N 1
ATOM 849 C CA . ASN A 1 102 ? -7.883 14.245 7.622 1.00 96.75 102 ASN A CA 1
ATOM 850 C C . ASN A 1 102 ? -6.549 14.343 8.384 1.00 96.75 102 ASN A C 1
ATOM 852 O O . ASN A 1 102 ? -6.543 14.331 9.612 1.00 96.75 102 ASN A O 1
ATOM 856 N N . GLY A 1 103 ? -5.418 14.446 7.681 1.00 97.56 103 GLY A N 1
ATOM 857 C CA . GLY A 1 103 ? -4.089 14.524 8.283 1.00 97.56 103 GLY A CA 1
ATOM 858 C C . GLY A 1 103 ? -3.410 13.176 8.520 1.00 97.56 103 GLY A C 1
ATOM 859 O O . GLY A 1 103 ? -2.268 13.176 8.980 1.00 97.56 103 GLY A O 1
ATOM 860 N N . ALA A 1 104 ? -4.045 12.048 8.176 1.00 98.56 104 ALA A N 1
ATOM 861 C CA . ALA A 1 104 ? -3.384 10.749 8.221 1.00 98.56 104 ALA A CA 1
ATOM 862 C C . ALA A 1 104 ? -2.186 10.686 7.255 1.00 98.56 104 ALA A C 1
ATOM 864 O O . ALA A 1 104 ? -2.097 11.451 6.283 1.00 98.56 104 ALA A O 1
ATOM 865 N N . VAL A 1 105 ? -1.261 9.758 7.509 1.00 98.69 105 VAL A N 1
ATOM 866 C CA . VAL A 1 105 ? -0.048 9.565 6.698 1.00 98.69 105 VAL A CA 1
ATOM 867 C C . VAL A 1 105 ? 0.136 8.093 6.331 1.00 98.69 105 VAL A C 1
ATOM 869 O O . VAL A 1 105 ? 0.048 7.213 7.184 1.00 98.69 105 VAL A O 1
ATOM 872 N N . ALA A 1 106 ? 0.444 7.810 5.064 1.00 98.50 106 ALA A N 1
ATOM 873 C CA . ALA A 1 106 ? 0.869 6.477 4.633 1.00 98.50 106 ALA A CA 1
ATOM 874 C C . ALA A 1 106 ? 2.324 6.503 4.159 1.00 98.50 106 ALA A C 1
ATOM 876 O O . ALA A 1 106 ? 2.693 7.333 3.332 1.00 98.50 106 ALA A O 1
ATOM 877 N N . ASN A 1 107 ? 3.140 5.584 4.671 1.00 97.50 107 ASN A N 1
ATOM 878 C CA . ASN A 1 107 ? 4.570 5.489 4.393 1.00 97.50 107 ASN A CA 1
ATOM 879 C C . ASN A 1 107 ? 4.906 4.119 3.814 1.00 97.50 107 ASN A C 1
ATOM 881 O O . ASN A 1 107 ? 4.879 3.125 4.531 1.00 97.50 107 ASN A O 1
ATOM 885 N N . PHE A 1 108 ? 5.277 4.059 2.544 1.00 97.25 108 PHE A N 1
ATOM 886 C CA . PHE A 1 108 ? 5.693 2.816 1.908 1.00 97.25 108 PHE A CA 1
ATOM 887 C C . PHE A 1 108 ? 7.166 2.874 1.514 1.00 97.25 108 PHE A C 1
ATOM 889 O O . PHE A 1 108 ? 7.595 3.833 0.877 1.00 97.25 108 PHE A O 1
ATOM 896 N N . CYS A 1 109 ? 7.938 1.848 1.858 1.00 95.81 109 CYS A N 1
ATOM 897 C CA . CYS A 1 109 ? 9.325 1.698 1.451 1.00 95.81 109 CYS A CA 1
ATOM 898 C C . CYS A 1 109 ? 9.615 0.276 0.988 1.00 95.81 109 CYS A C 1
ATOM 900 O O . CYS A 1 109 ? 9.263 -0.702 1.651 1.00 95.81 109 CYS A O 1
ATOM 902 N N . ASN A 1 110 ? 10.365 0.173 -0.105 1.00 94.00 110 ASN A N 1
ATOM 903 C CA . ASN A 1 110 ? 11.004 -1.071 -0.497 1.00 94.00 110 ASN A CA 1
ATOM 904 C C . ASN A 1 110 ? 12.468 -0.828 -0.860 1.00 94.00 110 ASN A C 1
ATOM 906 O O . ASN A 1 110 ? 12.838 0.213 -1.412 1.00 94.00 110 ASN A O 1
ATOM 910 N N . SER A 1 111 ? 13.318 -1.776 -0.471 1.00 94.25 111 SER A N 1
ATOM 911 C CA . SER A 1 111 ? 14.764 -1.621 -0.563 1.00 94.25 111 SER A CA 1
ATOM 912 C C . SER A 1 111 ? 15.458 -2.962 -0.770 1.00 94.25 111 SER A C 1
ATOM 914 O O . SER A 1 111 ? 15.439 -3.809 0.115 1.00 94.25 111 SER A O 1
ATOM 916 N N . SER A 1 112 ? 16.144 -3.117 -1.901 1.00 93.56 112 SER A N 1
ATOM 917 C CA . SER A 1 112 ? 17.035 -4.254 -2.210 1.00 93.56 112 SER A CA 1
ATOM 918 C C . SER A 1 112 ? 18.449 -4.094 -1.629 1.00 93.56 112 SER A C 1
ATOM 920 O O . SER A 1 112 ? 19.318 -4.943 -1.823 1.00 93.56 112 SER A O 1
ATOM 922 N N . ILE A 1 113 ? 18.685 -2.986 -0.921 1.00 94.94 113 ILE A N 1
ATOM 923 C CA . ILE A 1 113 ? 19.918 -2.686 -0.177 1.00 94.94 113 ILE A CA 1
ATOM 924 C C . ILE A 1 113 ? 19.660 -2.558 1.334 1.00 94.94 113 ILE A C 1
ATOM 926 O O . ILE A 1 113 ? 20.412 -1.904 2.054 1.00 94.94 113 ILE A O 1
ATOM 930 N N . CYS A 1 114 ? 18.568 -3.144 1.836 1.00 93.06 114 CYS A N 1
ATOM 931 C CA . CYS A 1 114 ? 18.266 -3.189 3.265 1.00 93.06 114 CYS A CA 1
ATOM 932 C C . CYS A 1 114 ? 19.000 -4.363 3.931 1.00 93.06 114 CYS A C 1
ATOM 934 O O . CYS A 1 114 ? 18.581 -5.509 3.816 1.00 93.06 114 CYS A O 1
ATOM 936 N N . ALA A 1 115 ? 20.086 -4.083 4.654 1.00 91.62 115 ALA A N 1
ATOM 937 C CA . ALA A 1 115 ? 20.834 -5.107 5.397 1.00 91.62 115 ALA A CA 1
ATOM 938 C C . ALA A 1 115 ? 20.159 -5.550 6.710 1.00 91.62 115 ALA A C 1
ATOM 940 O O . ALA A 1 115 ? 20.644 -6.462 7.376 1.00 91.62 115 ALA A O 1
ATOM 941 N N . LEU A 1 116 ? 19.054 -4.907 7.095 1.00 87.62 116 LEU A N 1
ATOM 942 C CA . LEU A 1 116 ? 18.278 -5.280 8.271 1.00 87.62 116 LEU A CA 1
ATOM 943 C C . LEU A 1 116 ? 17.303 -6.403 7.898 1.00 87.62 116 LEU A C 1
ATOM 945 O O . LEU A 1 116 ? 16.532 -6.253 6.957 1.00 87.62 116 LEU A O 1
ATOM 949 N N . ALA A 1 117 ? 17.324 -7.505 8.652 1.00 68.62 117 ALA A N 1
ATOM 950 C CA . ALA A 1 117 ? 16.532 -8.698 8.343 1.00 68.62 117 ALA A CA 1
ATOM 951 C C . ALA A 1 117 ? 15.014 -8.438 8.311 1.00 68.62 117 ALA A C 1
ATOM 953 O O . ALA A 1 117 ? 14.333 -9.016 7.477 1.00 68.62 117 ALA A O 1
ATOM 954 N N . ASN A 1 118 ? 14.509 -7.549 9.176 1.00 68.12 118 ASN A N 1
ATOM 955 C CA . ASN A 1 118 ? 13.091 -7.188 9.275 1.00 68.12 118 ASN A CA 1
ATOM 956 C C . ASN A 1 118 ? 12.966 -5.683 9.559 1.00 68.12 118 ASN A C 1
ATOM 958 O O . ASN A 1 118 ? 13.035 -5.286 10.722 1.00 68.12 118 ASN A O 1
ATOM 962 N N . PRO A 1 119 ? 12.857 -4.819 8.535 1.00 69.31 119 PRO A N 1
ATOM 963 C CA . PRO A 1 119 ? 12.921 -3.382 8.763 1.00 69.31 119 PRO A CA 1
ATOM 964 C C . PRO A 1 119 ? 11.708 -2.837 9.525 1.00 69.31 119 PRO A C 1
ATOM 966 O O . PRO A 1 119 ? 11.915 -2.123 10.502 1.00 69.31 119 PRO A O 1
ATOM 969 N N . VAL A 1 120 ? 10.474 -3.185 9.132 1.00 78.38 120 VAL A N 1
ATOM 970 C CA . VAL A 1 120 ? 9.240 -2.817 9.867 1.00 78.38 120 VAL A CA 1
ATOM 971 C C . VAL A 1 120 ? 8.100 -3.820 9.641 1.00 78.38 120 VAL A C 1
ATOM 973 O O . VAL A 1 120 ? 7.311 -4.032 10.558 1.00 78.38 120 VAL A O 1
ATOM 976 N N . GLY A 1 121 ? 7.981 -4.411 8.447 1.00 92.12 121 GLY A N 1
ATOM 977 C CA . GLY A 1 121 ? 6.792 -5.179 8.068 1.00 92.12 121 GLY A CA 1
ATOM 978 C C . GLY A 1 121 ? 5.629 -4.241 7.753 1.00 92.12 121 GLY A C 1
ATOM 979 O O . GLY A 1 121 ? 5.846 -3.244 7.064 1.00 92.12 121 GLY A O 1
ATOM 980 N N . TRP A 1 122 ? 4.420 -4.521 8.251 1.00 96.12 122 TRP A N 1
ATOM 981 C CA . TRP A 1 122 ? 3.255 -3.634 8.117 1.00 96.12 122 TRP A CA 1
ATOM 982 C C . TRP A 1 122 ? 2.713 -3.205 9.475 1.00 96.12 122 TRP A C 1
ATOM 984 O O . TRP A 1 122 ? 2.238 -4.021 10.258 1.00 96.12 122 TRP A O 1
ATOM 994 N N . ARG A 1 123 ? 2.751 -1.902 9.743 1.00 97.44 123 ARG A N 1
ATOM 995 C CA . ARG A 1 123 ? 2.236 -1.270 10.957 1.00 97.44 123 ARG A CA 1
ATOM 996 C C . ARG A 1 123 ? 1.083 -0.332 10.620 1.00 97.44 123 ARG A C 1
ATOM 998 O O . ARG A 1 123 ? 1.218 0.508 9.736 1.00 97.44 123 ARG A O 1
ATOM 1005 N N . ILE A 1 124 ? -0.011 -0.420 11.366 1.00 98.44 124 ILE A N 1
ATOM 1006 C CA . ILE A 1 124 ? -1.176 0.465 11.271 1.00 98.44 124 ILE A CA 1
ATOM 1007 C C . ILE A 1 124 ? -1.432 1.036 12.663 1.00 98.44 124 ILE A C 1
ATOM 1009 O O . ILE A 1 124 ? -1.606 0.278 13.617 1.00 98.44 124 ILE A O 1
ATOM 1013 N N . LEU A 1 125 ? -1.447 2.360 12.793 1.00 98.38 125 LEU A N 1
ATOM 1014 C CA . LEU A 1 125 ? -1.751 3.052 14.041 1.00 98.38 125 LEU A CA 1
ATOM 1015 C C . LEU A 1 125 ? -3.120 3.709 13.961 1.00 98.38 125 LEU A C 1
ATOM 1017 O O . LEU A 1 125 ? -3.405 4.472 13.033 1.00 98.38 125 LEU A O 1
ATOM 1021 N N . GLY A 1 126 ? -3.933 3.448 14.976 1.00 98.00 126 GLY A N 1
ATOM 1022 C CA . GLY A 1 126 ? -5.207 4.111 15.170 1.00 98.00 126 GLY A CA 1
ATOM 1023 C C . GLY A 1 126 ? -5.314 4.765 16.542 1.00 98.00 126 GLY A C 1
ATOM 1024 O O . GLY A 1 126 ? -4.490 4.563 17.435 1.00 98.00 126 GLY A O 1
ATOM 1025 N N . ARG A 1 127 ? -6.353 5.581 16.722 1.00 96.12 127 ARG A N 1
ATOM 1026 C CA . ARG A 1 127 ? -6.586 6.374 17.942 1.00 96.12 127 ARG A CA 1
ATOM 1027 C C . ARG A 1 127 ? -6.640 5.549 19.238 1.00 96.12 127 ARG A C 1
ATOM 1029 O O . ARG A 1 127 ? -6.436 6.100 20.315 1.00 96.12 127 ARG A O 1
ATOM 1036 N N . GLN A 1 128 ? -6.987 4.267 19.151 1.00 95.88 128 GLN A N 1
ATOM 1037 C CA . GLN A 1 128 ? -7.262 3.387 20.296 1.00 95.88 128 GLN A CA 1
ATOM 1038 C C . GLN A 1 128 ? -6.399 2.120 20.308 1.00 95.88 128 GLN A C 1
ATOM 1040 O O . GLN A 1 128 ? -6.555 1.281 21.196 1.00 95.88 128 GLN A O 1
ATOM 1045 N N . GLY A 1 129 ? -5.486 1.970 19.349 1.00 97.62 129 GLY A N 1
ATOM 1046 C CA . GLY A 1 129 ? -4.688 0.761 19.232 1.00 97.62 129 GLY A CA 1
ATOM 1047 C C . GLY A 1 129 ? -3.757 0.753 18.028 1.00 97.62 129 GLY A C 1
ATOM 1048 O O . GLY A 1 129 ? -3.611 1.744 17.313 1.00 97.62 129 GLY A O 1
ATOM 1049 N N . ALA A 1 130 ? -3.130 -0.392 17.798 1.00 98.38 130 ALA A N 1
ATOM 1050 C CA . ALA A 1 130 ? -2.257 -0.613 16.654 1.00 98.38 130 ALA A CA 1
ATOM 1051 C C . ALA A 1 130 ? -2.361 -2.055 16.159 1.00 98.38 130 ALA A C 1
ATOM 1053 O O . ALA A 1 130 ? -2.620 -2.964 16.942 1.00 98.38 130 ALA A O 1
ATOM 1054 N N . ILE A 1 131 ? -2.128 -2.255 14.868 1.00 98.12 131 ILE A N 1
ATOM 1055 C CA . ILE A 1 131 ? -1.953 -3.572 14.253 1.00 98.12 131 ILE A CA 1
ATOM 1056 C C . ILE A 1 131 ? -0.532 -3.613 13.708 1.00 98.12 131 ILE A C 1
ATOM 1058 O O . ILE A 1 131 ? -0.097 -2.667 13.046 1.00 98.12 131 ILE A O 1
ATOM 1062 N N . HIS A 1 132 ? 0.197 -4.688 13.975 1.00 97.44 132 HIS A N 1
ATOM 1063 C CA . HIS A 1 132 ? 1.545 -4.865 13.456 1.00 97.44 132 HIS A CA 1
ATOM 1064 C C . HIS A 1 132 ? 1.766 -6.294 12.970 1.00 97.44 132 HIS A C 1
ATOM 1066 O O . HIS A 1 132 ? 1.507 -7.253 13.686 1.00 97.44 132 HIS A O 1
ATOM 1072 N N . PHE A 1 133 ? 2.257 -6.416 11.744 1.00 95.19 133 PHE A N 1
ATOM 1073 C CA . PHE A 1 133 ? 2.832 -7.637 11.201 1.00 95.19 133 PHE A CA 1
ATOM 1074 C C . PHE A 1 133 ? 4.344 -7.407 11.073 1.00 95.19 133 PHE A C 1
ATOM 1076 O O . PHE A 1 133 ? 4.735 -6.545 10.277 1.00 95.19 133 PHE A O 1
ATOM 1083 N N . PRO A 1 134 ? 5.199 -8.103 11.847 1.00 90.31 134 PRO A N 1
ATOM 1084 C CA . PRO A 1 134 ? 6.661 -7.988 11.749 1.00 90.31 134 PRO A CA 1
ATOM 1085 C C . PRO A 1 134 ? 7.218 -8.138 10.324 1.00 90.31 134 PRO A C 1
ATOM 1087 O O . PRO A 1 134 ? 8.169 -7.449 9.945 1.00 90.31 134 PRO A O 1
ATOM 1090 N N . THR A 1 135 ?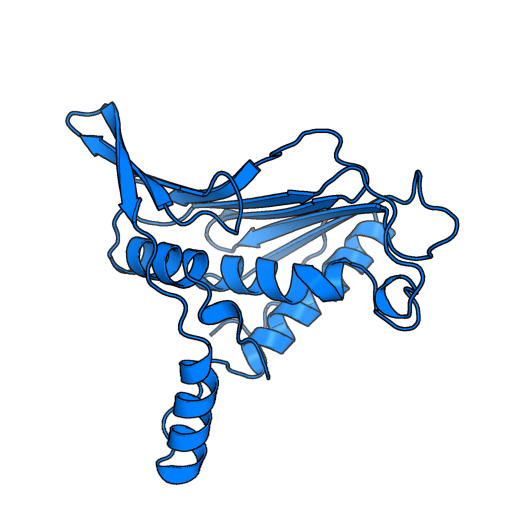 6.590 -8.985 9.516 1.00 86.88 135 THR A N 1
ATOM 1091 C CA . THR A 1 135 ? 6.751 -9.109 8.070 1.00 86.88 135 THR A CA 1
ATOM 1092 C C . THR A 1 135 ? 5.376 -9.089 7.406 1.00 86.88 135 THR A C 1
ATOM 1094 O O . THR A 1 135 ? 4.383 -9.509 7.988 1.00 86.88 135 THR A O 1
ATOM 1097 N N . VAL A 1 136 ? 5.294 -8.657 6.147 1.00 80.38 136 VAL A N 1
ATOM 1098 C CA . VAL A 1 136 ? 4.029 -8.690 5.380 1.00 80.38 136 VAL A CA 1
ATOM 1099 C C . VAL A 1 136 ? 3.554 -10.114 5.035 1.00 80.38 136 VAL A C 1
ATOM 1101 O O . VAL A 1 136 ? 2.607 -10.264 4.280 1.00 80.38 136 VAL A O 1
ATOM 1104 N N . PHE A 1 137 ? 4.207 -11.162 5.541 1.00 84.75 137 PHE A N 1
ATOM 1105 C CA . PHE A 1 137 ? 3.864 -12.565 5.278 1.00 84.75 137 PHE A CA 1
ATOM 1106 C C . PHE A 1 137 ? 3.589 -13.358 6.563 1.00 84.75 137 PHE A C 1
ATOM 1108 O O . PHE A 1 137 ? 3.470 -14.586 6.519 1.00 84.75 137 PHE A O 1
ATOM 1115 N N . ASP A 1 138 ? 3.530 -12.675 7.708 1.00 89.31 138 ASP A N 1
ATOM 1116 C CA . ASP A 1 138 ? 3.310 -13.328 8.990 1.00 89.31 138 ASP A CA 1
ATOM 1117 C C . ASP A 1 138 ? 1.884 -13.873 9.104 1.00 89.31 138 ASP A C 1
ATOM 1119 O O . ASP A 1 138 ? 0.902 -13.231 8.734 1.00 89.31 138 ASP A O 1
ATOM 1123 N N . GLN A 1 139 ? 1.786 -15.064 9.691 1.00 92.50 139 GLN A N 1
ATOM 1124 C CA . GLN A 1 139 ? 0.525 -15.765 9.947 1.00 92.50 139 GLN A CA 1
ATOM 1125 C C . GLN A 1 139 ? -0.178 -15.285 11.224 1.00 92.50 139 GLN A C 1
ATOM 1127 O O . GLN A 1 139 ? -1.228 -15.805 11.592 1.00 92.50 139 GLN A O 1
ATOM 1132 N N . GLU A 1 140 ? 0.400 -14.306 11.916 1.00 94.88 140 GLU A N 1
ATOM 1133 C CA . GLU A 1 140 ? -0.153 -13.713 13.125 1.00 94.88 140 GLU A CA 1
ATOM 1134 C C . GLU A 1 140 ? 0.073 -12.202 13.108 1.00 94.88 140 GLU A C 1
ATOM 1136 O O . GLU A 1 140 ? 1.147 -11.724 12.741 1.00 94.88 140 GLU A O 1
ATOM 1141 N N . ALA A 1 141 ? -0.937 -11.458 13.548 1.00 96.50 141 ALA A N 1
ATOM 1142 C CA . ALA A 1 141 ? -0.853 -10.027 13.787 1.00 96.50 141 ALA A CA 1
ATOM 1143 C C . ALA A 1 141 ? -0.670 -9.748 15.281 1.00 96.50 141 ALA A C 1
ATOM 1145 O O . ALA A 1 141 ? -1.324 -10.361 16.128 1.00 96.50 141 ALA A O 1
ATOM 1146 N N . ASP A 1 142 ? 0.149 -8.757 15.608 1.00 97.44 142 ASP A N 1
ATOM 1147 C CA . ASP A 1 142 ? 0.161 -8.116 16.915 1.00 97.44 142 ASP A CA 1
ATOM 1148 C C . ASP A 1 142 ? -0.919 -7.032 16.965 1.00 97.44 142 ASP A C 1
ATOM 1150 O O . ASP A 1 142 ? -0.772 -5.958 16.377 1.00 97.44 142 ASP A O 1
ATOM 1154 N N . LEU A 1 143 ? -2.015 -7.304 17.678 1.00 98.00 143 LEU A N 1
ATOM 1155 C CA . LEU A 1 143 ? -3.056 -6.321 17.967 1.00 98.00 143 LEU A CA 1
ATOM 1156 C C . LEU A 1 143 ? -2.787 -5.681 19.328 1.00 98.00 143 LEU A C 1
ATOM 1158 O O . LEU A 1 143 ? -2.889 -6.329 20.367 1.00 98.00 143 LEU A O 1
ATOM 1162 N N . THR A 1 144 ? -2.481 -4.390 19.326 1.00 98.25 144 THR A N 1
ATOM 1163 C CA . THR A 1 144 ? -2.351 -3.586 20.541 1.00 98.25 144 THR A CA 1
ATOM 1164 C C . THR A 1 144 ? -3.659 -2.860 20.827 1.00 98.25 144 THR A C 1
ATOM 1166 O O . THR A 1 144 ? -4.117 -2.077 19.998 1.00 98.25 144 THR A O 1
ATOM 1169 N N . THR A 1 145 ? -4.217 -3.054 22.019 1.00 96.31 145 THR A N 1
ATOM 1170 C CA . THR A 1 145 ? -5.393 -2.326 22.532 1.00 96.31 145 THR A CA 1
ATOM 1171 C C . THR A 1 145 ? -5.074 -1.649 23.860 1.00 96.31 145 THR A C 1
ATOM 1173 O O . THR A 1 145 ? -4.146 -2.063 24.553 1.00 96.31 145 THR A O 1
ATOM 1176 N N . ILE A 1 146 ? -5.848 -0.635 24.252 1.00 94.50 146 ILE A N 1
ATOM 1177 C CA . ILE A 1 146 ? -5.695 0.019 25.558 1.00 94.50 146 ILE A CA 1
ATOM 1178 C C . ILE A 1 146 ? -6.634 -0.621 26.587 1.00 94.50 146 ILE A C 1
ATOM 1180 O O . ILE A 1 146 ? -7.850 -0.469 26.494 1.00 94.50 146 ILE A O 1
ATOM 1184 N N . LEU A 1 147 ? -6.066 -1.294 27.589 1.00 91.75 147 LEU A N 1
ATOM 1185 C CA . LEU A 1 147 ? -6.782 -1.849 28.743 1.00 91.75 147 LEU A CA 1
ATOM 1186 C C . LEU A 1 147 ? -6.269 -1.163 30.013 1.00 91.75 147 LEU A C 1
ATOM 1188 O O . LEU A 1 147 ? -5.061 -1.089 30.234 1.00 91.75 147 LEU A O 1
ATOM 1192 N N . ASP A 1 148 ? -7.173 -0.596 30.814 1.00 92.25 148 ASP A N 1
ATOM 1193 C CA . ASP A 1 148 ? -6.848 0.160 32.037 1.00 92.25 148 ASP A CA 1
ATOM 1194 C C . ASP A 1 148 ? -5.760 1.236 31.839 1.00 92.25 148 ASP A C 1
ATOM 1196 O O . ASP A 1 148 ? -4.862 1.429 32.662 1.00 92.25 148 ASP A O 1
ATOM 1200 N N . GLY A 1 149 ? -5.817 1.933 30.698 1.00 92.06 149 GLY A N 1
ATOM 1201 C CA . GLY A 1 149 ? -4.867 2.989 30.335 1.00 92.06 149 GLY A CA 1
ATOM 1202 C C . GLY A 1 149 ? -3.485 2.493 29.897 1.00 92.06 149 GLY A C 1
ATOM 1203 O O . GLY A 1 149 ? -2.590 3.313 29.693 1.00 92.06 149 GLY A O 1
ATOM 1204 N N . LYS A 1 150 ? -3.288 1.179 29.735 1.00 94.50 150 LYS A N 1
ATOM 1205 C CA . LYS A 1 150 ? -2.019 0.577 29.311 1.00 94.50 150 LYS A CA 1
ATOM 1206 C C . LYS A 1 150 ? -2.168 -0.166 27.980 1.00 94.50 150 LYS A C 1
ATOM 1208 O O . LYS A 1 150 ? -3.199 -0.798 27.753 1.00 94.50 150 LYS A O 1
ATOM 1213 N N . PRO A 1 151 ? -1.151 -0.123 27.103 1.00 96.06 151 PRO A N 1
ATOM 1214 C CA . PRO A 1 151 ? -1.146 -0.932 25.894 1.00 96.06 151 PRO A CA 1
ATOM 1215 C C . PRO A 1 151 ? -0.972 -2.413 26.248 1.00 96.06 151 PRO A C 1
ATOM 1217 O O . PRO A 1 151 ? -0.064 -2.781 26.993 1.00 96.06 151 PRO A O 1
ATOM 1220 N N . VAL A 1 152 ? -1.833 -3.256 25.689 1.00 97.38 152 VAL A N 1
ATOM 1221 C CA . VAL A 1 152 ? -1.778 -4.717 25.801 1.00 97.38 152 VAL A CA 1
ATOM 1222 C C . VAL A 1 152 ? -1.752 -5.305 24.399 1.00 97.38 152 VAL A C 1
ATOM 1224 O O . VAL A 1 152 ? -2.602 -4.967 23.577 1.00 97.38 152 VAL A O 1
ATOM 1227 N N . ILE A 1 153 ? -0.772 -6.172 24.139 1.00 97.81 153 ILE A N 1
ATOM 1228 C CA . ILE A 1 153 ? -0.599 -6.858 22.857 1.00 97.81 153 ILE A CA 1
ATOM 1229 C C . ILE A 1 153 ? -1.274 -8.227 22.933 1.00 97.81 153 ILE A C 1
ATOM 1231 O O . ILE A 1 153 ? -1.000 -9.006 23.845 1.00 97.81 153 ILE A O 1
ATOM 1235 N N . THR A 1 154 ? -2.125 -8.520 21.956 1.00 97.38 154 THR A N 1
ATOM 1236 C CA . THR A 1 154 ? -2.737 -9.832 21.738 1.00 97.38 154 THR A CA 1
ATOM 1237 C C . THR A 1 154 ? -2.340 -10.344 20.361 1.00 97.38 154 THR A C 1
ATOM 1239 O O . THR A 1 154 ? -2.456 -9.618 19.374 1.00 97.38 154 THR A O 1
ATOM 1242 N N . LYS A 1 155 ? -1.901 -11.603 20.288 1.00 97.31 155 LYS A N 1
ATOM 1243 C CA . LYS A 1 155 ? -1.664 -12.291 19.017 1.00 97.31 155 LYS A CA 1
ATOM 1244 C C . LYS A 1 155 ? -3.001 -12.664 18.388 1.00 97.31 155 LYS A C 1
ATOM 1246 O O . LYS A 1 155 ? -3.818 -13.336 19.016 1.00 97.31 155 LYS A O 1
ATOM 1251 N N . VAL A 1 156 ? -3.221 -12.215 17.161 1.00 96.81 156 VAL A N 1
ATOM 1252 C CA . VAL A 1 156 ? -4.409 -12.531 16.368 1.00 96.81 156 VAL A CA 1
ATOM 1253 C C . VAL A 1 156 ? -3.970 -13.423 15.211 1.00 96.81 156 VAL A C 1
ATOM 1255 O O . VAL A 1 156 ? -3.198 -12.955 14.372 1.00 96.81 156 VAL A O 1
ATOM 1258 N N . PRO A 1 157 ? -4.434 -14.682 15.139 1.00 96.94 157 PRO A N 1
ATOM 1259 C CA . PRO A 1 157 ? -4.194 -15.527 13.976 1.00 96.94 157 PRO A CA 1
ATOM 1260 C C . PRO A 1 157 ? -4.703 -14.846 12.709 1.00 96.94 157 PRO A C 1
ATOM 1262 O O . PRO A 1 157 ? -5.798 -14.274 12.710 1.00 96.94 157 PRO A O 1
ATOM 1265 N N . ALA A 1 158 ? -3.911 -14.893 11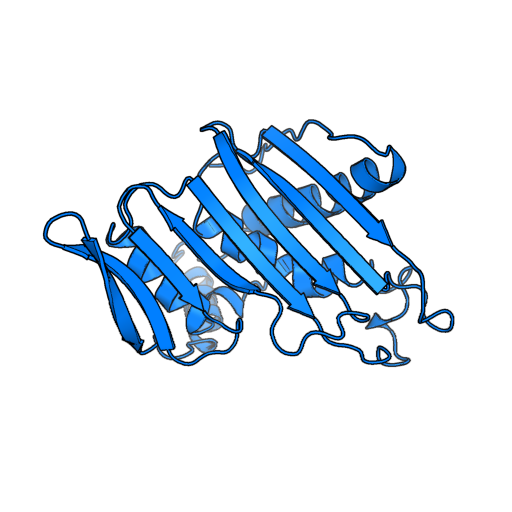.643 1.00 94.75 158 ALA A N 1
ATOM 1266 C CA . ALA A 1 158 ? -4.312 -14.312 10.378 1.00 94.75 158 ALA A CA 1
ATOM 1267 C C . ALA A 1 158 ? -5.484 -15.096 9.766 1.00 94.75 158 ALA A C 1
ATOM 1269 O O . ALA A 1 158 ? -5.581 -16.320 9.884 1.00 94.75 158 ALA A O 1
ATOM 1270 N N . GLU A 1 159 ? -6.379 -14.374 9.099 1.00 95.44 159 GLU A N 1
ATOM 1271 C CA . GLU A 1 159 ? -7.386 -14.953 8.215 1.00 95.44 159 GLU A CA 1
ATOM 1272 C C . GLU A 1 159 ? -6.712 -15.841 7.160 1.00 95.44 159 GLU A C 1
ATOM 1274 O O . GLU A 1 159 ? -5.619 -15.512 6.714 1.00 95.44 159 GLU A O 1
ATOM 1279 N N . PRO A 1 160 ? -7.331 -16.939 6.709 1.00 95.19 160 PRO A N 1
ATOM 1280 C CA . PRO A 1 160 ? -6.759 -17.738 5.633 1.00 95.19 160 PRO A CA 1
ATOM 1281 C C . PRO A 1 160 ? -6.709 -16.950 4.316 1.00 95.19 160 PRO A C 1
ATOM 1283 O O . PRO A 1 160 ? -7.593 -16.141 4.027 1.00 95.19 160 PRO A O 1
ATOM 1286 N N . ASP A 1 161 ? -5.703 -17.237 3.489 1.00 95.50 161 ASP A N 1
ATOM 1287 C CA . ASP A 1 161 ? -5.656 -16.743 2.111 1.00 95.50 161 ASP A CA 1
ATOM 1288 C C . ASP A 1 161 ? -6.895 -17.202 1.323 1.00 95.50 161 ASP A C 1
ATOM 1290 O O . ASP A 1 161 ? -7.327 -18.352 1.434 1.00 95.50 161 ASP A O 1
ATOM 1294 N N . ASP A 1 162 ? -7.423 -16.338 0.452 1.00 95.50 162 ASP A N 1
ATOM 1295 C CA . ASP A 1 162 ? -8.596 -16.665 -0.372 1.00 95.50 162 ASP A CA 1
ATOM 1296 C C . ASP A 1 162 ? -8.499 -16.129 -1.807 1.00 95.50 162 ASP A C 1
ATOM 1298 O O . ASP A 1 162 ? -9.411 -15.507 -2.349 1.00 95.50 162 ASP A O 1
ATOM 1302 N N . TRP A 1 163 ? -7.369 -16.381 -2.466 1.00 94.00 163 TRP A N 1
ATOM 1303 C CA . TRP A 1 163 ? -7.143 -16.010 -3.869 1.00 94.00 163 TRP A CA 1
ATOM 1304 C C . TRP A 1 163 ? -8.284 -16.409 -4.825 1.00 94.00 163 TRP A C 1
ATOM 1306 O O . TRP A 1 163 ? -8.613 -15.619 -5.719 1.00 94.00 163 TRP A O 1
ATOM 1316 N N . PRO A 1 164 ? -8.940 -17.584 -4.674 1.00 96.06 164 PRO A N 1
ATOM 1317 C CA . PRO A 1 164 ? -10.060 -17.952 -5.533 1.00 96.06 164 PRO A CA 1
ATOM 1318 C C . PRO A 1 164 ? -11.277 -17.015 -5.425 1.00 96.06 164 PRO A C 1
ATOM 1320 O O . PRO A 1 164 ? -12.083 -16.971 -6.358 1.00 96.06 164 PRO A O 1
ATOM 1323 N N . ALA A 1 165 ? -11.420 -16.232 -4.349 1.00 95.19 165 ALA A N 1
ATOM 1324 C CA . ALA A 1 165 ? -12.510 -15.265 -4.212 1.00 95.19 165 ALA A CA 1
ATOM 1325 C C . ALA A 1 165 ? -12.500 -14.167 -5.275 1.00 95.19 165 ALA A C 1
ATOM 1327 O O . ALA A 1 165 ? -13.576 -13.703 -5.650 1.00 95.19 165 ALA A O 1
ATOM 1328 N N . PHE A 1 166 ? -11.334 -13.790 -5.812 1.00 95.12 166 PHE A N 1
ATOM 1329 C CA . PHE A 1 166 ? -11.281 -12.872 -6.951 1.00 95.12 166 PHE A CA 1
ATOM 1330 C C . PHE A 1 166 ? -12.082 -13.430 -8.135 1.00 95.12 166 PHE A C 1
ATOM 1332 O O . PHE A 1 166 ? -12.927 -12.743 -8.709 1.00 95.12 166 PHE A O 1
ATOM 1339 N N . TYR A 1 167 ? -11.846 -14.699 -8.478 1.00 96.25 167 TYR A N 1
ATOM 1340 C CA . TYR A 1 167 ? -12.511 -15.354 -9.603 1.00 96.25 167 TYR A CA 1
ATOM 1341 C C . TYR A 1 167 ? -13.990 -15.604 -9.322 1.00 96.25 167 TYR A C 1
ATOM 1343 O O . TYR A 1 167 ? -14.800 -15.443 -10.231 1.00 96.25 167 TYR A O 1
ATOM 1351 N N . ARG A 1 168 ? -14.356 -15.932 -8.074 1.00 96.62 168 ARG A N 1
ATOM 1352 C CA . ARG A 1 168 ? -15.768 -16.022 -7.670 1.00 96.62 168 ARG A CA 1
ATOM 1353 C C . ARG A 1 168 ? -16.481 -14.685 -7.849 1.00 96.62 168 ARG A C 1
ATOM 1355 O O . ARG A 1 168 ? -17.488 -14.645 -8.538 1.00 96.62 168 ARG A O 1
ATOM 1362 N N . ASN A 1 169 ? -15.916 -13.584 -7.347 1.00 96.62 169 ASN A N 1
ATOM 1363 C CA . ASN A 1 169 ? -16.504 -12.255 -7.525 1.00 96.62 169 ASN A CA 1
ATOM 1364 C C . ASN A 1 169 ? -16.589 -11.842 -9.003 1.00 96.62 169 ASN A C 1
ATOM 1366 O O . ASN A 1 169 ? -17.582 -11.245 -9.409 1.00 96.62 169 ASN A O 1
ATOM 1370 N N . LEU A 1 170 ? -15.585 -12.178 -9.819 1.00 96.19 170 LEU A N 1
ATOM 1371 C CA . LEU A 1 170 ? -15.631 -11.927 -11.259 1.00 96.19 170 LEU A CA 1
ATOM 1372 C C . LEU A 1 170 ? -16.743 -12.737 -11.941 1.00 96.19 170 LEU A C 1
ATOM 1374 O O . LEU A 1 170 ? -17.484 -12.185 -12.751 1.00 96.19 170 LEU A O 1
ATOM 1378 N N . ALA A 1 171 ? -16.879 -14.022 -11.612 1.00 97.56 171 ALA A N 1
ATOM 1379 C CA . ALA A 1 171 ? -17.951 -14.865 -12.132 1.00 97.56 171 ALA A CA 1
ATOM 1380 C C . ALA A 1 171 ? -19.329 -14.340 -11.699 1.00 97.56 171 ALA A C 1
ATOM 1382 O O . ALA A 1 171 ? -20.211 -14.179 -12.540 1.00 97.56 171 ALA A O 1
ATOM 1383 N N . ASP A 1 172 ? -19.493 -13.983 -10.424 1.00 97.88 172 ASP A N 1
ATOM 1384 C CA . ASP A 1 172 ? -20.734 -13.419 -9.888 1.00 97.88 172 ASP A CA 1
ATOM 1385 C C . ASP A 1 172 ? -21.082 -12.073 -10.534 1.00 97.88 172 ASP A C 1
ATOM 1387 O O . ASP A 1 172 ? -22.251 -11.787 -10.795 1.00 97.88 172 ASP A O 1
ATOM 1391 N N . HIS A 1 173 ? -20.081 -11.249 -10.846 1.00 97.25 173 HIS A N 1
ATOM 1392 C CA . HIS A 1 173 ? -20.284 -10.014 -11.597 1.00 97.25 173 HIS A CA 1
ATOM 1393 C C . HIS A 1 173 ? -20.801 -10.294 -13.012 1.00 97.25 173 HIS A C 1
ATOM 1395 O O . HIS A 1 173 ? -21.784 -9.690 -13.438 1.00 97.25 173 HIS A O 1
ATOM 1401 N N . LEU A 1 174 ? -20.174 -11.231 -13.730 1.00 97.62 174 LEU A N 1
ATOM 1402 C CA . LEU A 1 174 ? -20.555 -11.582 -15.101 1.00 97.62 174 LEU A CA 1
ATOM 1403 C C . LEU A 1 174 ? -21.932 -12.255 -15.181 1.00 97.62 174 LEU A C 1
ATOM 1405 O O . LEU A 1 174 ? -22.660 -12.035 -16.147 1.00 97.62 174 LEU A O 1
ATOM 1409 N N . HIS A 1 175 ? -22.291 -13.067 -14.186 1.00 98.12 175 HIS A N 1
ATOM 1410 C CA . HIS A 1 175 ? -23.555 -13.804 -14.171 1.00 98.12 175 HIS A CA 1
ATOM 1411 C C . HIS A 1 175 ? -24.715 -13.017 -13.559 1.00 98.12 175 HIS A C 1
ATOM 1413 O O . HIS A 1 175 ? -25.841 -13.126 -14.042 1.00 98.12 175 HIS A O 1
ATOM 1419 N N . TYR A 1 176 ? -24.457 -12.237 -12.509 1.00 97.94 176 TYR A N 1
ATOM 1420 C CA . TYR A 1 176 ? -25.505 -11.658 -11.663 1.00 97.94 176 TYR A CA 1
ATOM 1421 C C . TYR A 1 176 ? -25.370 -10.145 -11.452 1.00 97.94 176 TYR A C 1
ATOM 1423 O O . TYR A 1 176 ? -26.189 -9.554 -10.752 1.00 97.94 176 TYR A O 1
ATOM 1431 N N . GLY A 1 177 ? -24.356 -9.495 -12.028 1.00 96.75 177 GLY A N 1
ATOM 1432 C CA . GLY A 1 177 ? -24.150 -8.052 -11.879 1.00 96.75 177 GLY A CA 1
ATOM 1433 C C . GLY A 1 177 ? -23.709 -7.621 -10.477 1.00 96.75 177 GLY A C 1
ATOM 1434 O O . GLY A 1 177 ? -23.801 -6.438 -10.150 1.00 96.75 177 GLY A O 1
ATOM 1435 N N . VAL A 1 178 ? -23.222 -8.549 -9.641 1.00 97.44 178 VAL A N 1
ATOM 1436 C CA . VAL A 1 178 ? -22.651 -8.226 -8.321 1.00 97.44 178 VAL A CA 1
ATOM 1437 C C . VAL A 1 178 ? -21.511 -7.211 -8.493 1.00 97.44 178 VAL A C 1
ATOM 1439 O O . VAL A 1 178 ? -20.698 -7.377 -9.404 1.00 97.44 178 VAL A O 1
ATOM 1442 N N . PRO A 1 179 ? -21.404 -6.155 -7.663 1.00 95.38 179 PRO A N 1
ATOM 1443 C CA . PRO A 1 179 ? -20.305 -5.201 -7.774 1.00 95.38 179 PRO A CA 1
ATOM 1444 C C . PRO A 1 179 ? -18.926 -5.871 -7.687 1.00 95.38 179 PRO A C 1
ATOM 1446 O O . PRO A 1 179 ? -18.686 -6.742 -6.846 1.00 95.38 179 PRO A O 1
ATOM 1449 N N . LEU A 1 180 ? -17.996 -5.435 -8.541 1.00 94.94 180 LEU A N 1
ATOM 1450 C CA . LEU A 1 180 ? -16.611 -5.901 -8.486 1.00 94.94 180 LEU A CA 1
ATOM 1451 C C . LEU A 1 180 ? -15.950 -5.469 -7.170 1.00 94.94 180 LEU A C 1
ATOM 1453 O O . LEU A 1 180 ? -15.983 -4.297 -6.795 1.00 94.94 180 LEU A O 1
ATOM 1457 N N . ALA A 1 181 ? -15.278 -6.401 -6.502 1.00 93.12 181 ALA A N 1
ATOM 1458 C CA . ALA A 1 181 ? -14.496 -6.130 -5.299 1.00 93.12 181 ALA A CA 1
ATOM 1459 C C . ALA A 1 181 ? -13.239 -5.286 -5.593 1.00 93.12 181 ALA A C 1
ATOM 1461 O O . ALA A 1 181 ? -12.724 -4.605 -4.707 1.00 93.12 181 ALA A O 1
ATOM 1462 N N . CYS A 1 182 ? -12.753 -5.318 -6.839 1.00 93.56 182 CYS A N 1
ATOM 1463 C CA . CYS A 1 182 ? -11.630 -4.520 -7.330 1.00 93.56 182 CYS A CA 1
ATOM 1464 C C . CYS A 1 182 ? -12.110 -3.582 -8.440 1.00 93.56 182 CYS A C 1
ATOM 1466 O O . CYS A 1 182 ? -12.223 -3.991 -9.601 1.00 93.56 182 CYS A O 1
ATOM 1468 N N . GLN A 1 183 ? -12.378 -2.325 -8.092 1.00 93.25 183 GLN A N 1
ATOM 1469 C CA . GLN A 1 183 ? -12.830 -1.330 -9.059 1.00 93.25 183 GLN A CA 1
ATOM 1470 C C . GLN A 1 183 ? -11.653 -0.836 -9.919 1.00 93.25 183 GLN A C 1
ATOM 1472 O O . GLN A 1 183 ? -10.530 -0.717 -9.416 1.00 93.25 183 GLN A O 1
ATOM 1477 N N . PRO A 1 184 ? -11.856 -0.530 -11.215 1.00 92.75 184 PRO A N 1
ATOM 1478 C CA . PRO A 1 184 ? -10.797 0.028 -12.057 1.00 92.75 184 PRO A CA 1
ATOM 1479 C C . PRO A 1 184 ? -10.219 1.335 -11.505 1.00 92.75 184 PRO A C 1
ATOM 1481 O O . PRO A 1 184 ? -9.014 1.572 -11.625 1.00 92.75 184 PRO A O 1
ATOM 1484 N N . GLU A 1 185 ? -11.056 2.150 -10.857 1.00 94.69 185 GLU A N 1
ATOM 1485 C CA . GLU A 1 185 ? -10.638 3.422 -10.262 1.00 94.69 185 GLU A CA 1
ATOM 1486 C C . GLU A 1 185 ? -9.611 3.229 -9.145 1.00 94.69 185 GLU A C 1
ATOM 1488 O O . GLU A 1 185 ? -8.688 4.033 -9.049 1.00 94.69 185 GLU A O 1
ATOM 1493 N N . ASP A 1 186 ? -9.697 2.143 -8.369 1.00 93.81 186 ASP A N 1
ATOM 1494 C CA . ASP A 1 186 ? -8.725 1.849 -7.310 1.00 93.81 186 ASP A CA 1
ATOM 1495 C C . ASP A 1 186 ? -7.316 1.701 -7.893 1.00 93.81 186 ASP A C 1
ATOM 1497 O O . ASP A 1 186 ? -6.339 2.258 -7.398 1.00 93.81 186 ASP A O 1
ATOM 1501 N N . SER A 1 187 ? -7.211 0.983 -9.011 1.00 93.88 187 SER A N 1
ATOM 1502 C CA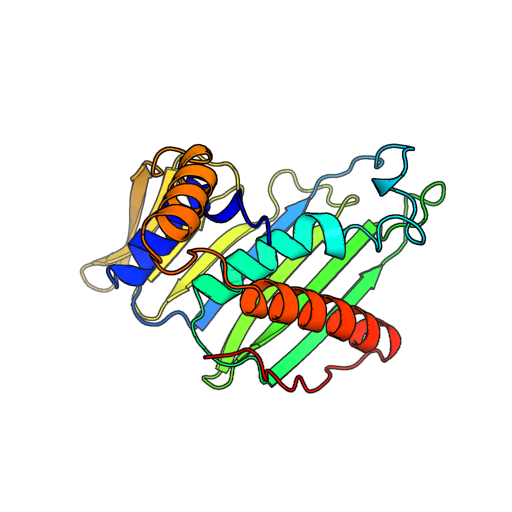 . SER A 1 187 ? -5.927 0.768 -9.678 1.00 93.88 187 SER A CA 1
ATOM 1503 C C . SER A 1 187 ? -5.440 2.033 -10.378 1.00 93.88 187 SER A C 1
ATOM 1505 O O . SER A 1 187 ? -4.256 2.351 -10.317 1.00 93.88 187 SER A O 1
ATOM 1507 N N . ALA A 1 188 ? -6.344 2.801 -10.992 1.00 95.38 188 ALA A N 1
ATOM 1508 C CA . ALA A 1 188 ? -5.999 4.093 -11.580 1.00 95.38 188 ALA A CA 1
ATOM 1509 C C . ALA A 1 188 ? -5.500 5.093 -10.519 1.00 95.38 188 ALA A C 1
ATOM 1511 O O . ALA A 1 188 ? -4.568 5.856 -10.786 1.00 95.38 188 ALA A O 1
ATOM 1512 N N . ARG A 1 189 ? -6.074 5.058 -9.309 1.00 96.62 189 ARG A N 1
ATOM 1513 C CA . ARG A 1 189 ? -5.635 5.835 -8.142 1.00 96.62 189 ARG A CA 1
ATOM 1514 C C . ARG A 1 189 ? -4.213 5.469 -7.739 1.00 96.62 189 ARG A C 1
ATOM 1516 O O . ARG A 1 189 ? -3.367 6.355 -7.656 1.00 96.62 189 ARG A O 1
ATOM 1523 N N . VAL A 1 190 ? -3.935 4.176 -7.568 1.00 96.88 190 VAL A N 1
ATOM 1524 C CA . VAL A 1 190 ? -2.603 3.668 -7.200 1.00 96.88 190 VAL A CA 1
ATOM 1525 C C . VAL A 1 190 ? -1.550 4.025 -8.250 1.00 96.88 190 VAL A C 1
ATOM 1527 O O . VAL A 1 190 ? -0.512 4.586 -7.906 1.00 96.88 190 VAL A O 1
ATOM 1530 N N . ILE A 1 191 ? -1.822 3.783 -9.534 1.00 96.19 191 ILE A N 1
ATOM 1531 C CA . ILE A 1 191 ? -0.888 4.126 -10.619 1.00 96.19 191 ILE A CA 1
ATOM 1532 C C . ILE A 1 191 ? -0.662 5.642 -10.696 1.00 96.19 191 ILE A C 1
ATOM 1534 O O . ILE A 1 191 ? 0.468 6.092 -10.885 1.00 96.19 191 ILE A O 1
ATOM 1538 N N . GLY A 1 192 ? -1.709 6.445 -10.480 1.00 97.06 192 GLY A N 1
ATOM 1539 C CA . GLY A 1 192 ? -1.587 7.899 -10.386 1.00 97.06 192 GLY A CA 1
ATOM 1540 C C . GLY A 1 192 ? -0.665 8.344 -9.248 1.00 97.06 192 GLY A C 1
ATOM 1541 O O . GLY A 1 192 ? 0.152 9.244 -9.444 1.00 97.06 192 GLY A O 1
ATOM 1542 N N . ILE A 1 193 ? -0.757 7.698 -8.082 1.00 98.19 193 ILE A N 1
ATOM 1543 C CA . ILE A 1 193 ? 0.122 7.955 -6.933 1.00 98.19 193 ILE A CA 1
ATOM 1544 C C . ILE A 1 193 ? 1.566 7.566 -7.254 1.00 98.19 193 ILE A C 1
ATOM 1546 O O . ILE A 1 193 ? 2.470 8.355 -6.994 1.00 98.19 193 ILE A O 1
ATOM 1550 N N . ILE A 1 194 ? 1.786 6.391 -7.847 1.00 97.25 194 ILE A N 1
ATOM 1551 C CA . ILE A 1 194 ? 3.119 5.911 -8.240 1.00 97.25 194 ILE A CA 1
ATOM 1552 C C . ILE A 1 194 ? 3.782 6.901 -9.205 1.00 97.25 194 ILE A C 1
ATOM 1554 O O . ILE A 1 194 ? 4.874 7.396 -8.924 1.00 97.25 194 ILE A O 1
ATOM 1558 N N . SER A 1 195 ? 3.084 7.272 -10.282 1.00 97.00 195 SER A N 1
ATOM 1559 C CA . SER A 1 195 ? 3.566 8.272 -11.243 1.00 97.00 195 SER A CA 1
ATOM 1560 C C . SER A 1 195 ? 3.875 9.605 -10.553 1.00 97.00 195 SER A C 1
ATOM 1562 O O . SER A 1 195 ? 4.909 10.224 -10.811 1.00 97.00 195 SER A O 1
ATOM 1564 N N . LYS A 1 196 ? 3.011 10.053 -9.628 1.00 98.12 196 LYS A N 1
ATOM 1565 C CA . LYS A 1 196 ? 3.228 11.303 -8.886 1.00 98.12 196 LYS A CA 1
ATOM 1566 C C . LYS A 1 196 ? 4.430 11.224 -7.945 1.00 98.12 196 LYS A C 1
ATOM 1568 O O . LYS A 1 196 ? 5.137 12.219 -7.791 1.00 98.12 196 LYS A O 1
ATOM 1573 N N . ALA A 1 197 ? 4.686 10.068 -7.339 1.00 98.12 197 ALA A N 1
ATOM 1574 C CA . ALA A 1 197 ? 5.854 9.850 -6.496 1.00 98.12 197 ALA A CA 1
ATOM 1575 C C . ALA A 1 197 ? 7.152 9.946 -7.310 1.00 98.12 197 ALA A C 1
ATOM 1577 O O . ALA A 1 197 ? 8.103 10.586 -6.864 1.00 98.12 197 ALA A O 1
ATOM 1578 N N . GLU A 1 198 ? 7.191 9.405 -8.530 1.00 96.94 198 GLU A N 1
ATOM 1579 C CA . GLU A 1 198 ? 8.350 9.564 -9.417 1.00 96.94 198 GLU A CA 1
ATOM 1580 C C . GLU A 1 198 ? 8.576 11.025 -9.831 1.00 96.94 198 GLU A C 1
ATOM 1582 O O . GLU A 1 198 ? 9.713 11.507 -9.823 1.00 96.94 198 GLU A O 1
ATOM 1587 N N . GLU A 1 199 ? 7.507 11.755 -10.165 1.00 98.06 199 GLU A N 1
ATOM 1588 C CA . GLU A 1 199 ? 7.579 13.197 -10.433 1.00 98.06 199 GLU A CA 1
ATOM 1589 C C . GLU A 1 199 ? 8.104 13.970 -9.215 1.00 98.06 199 GLU A C 1
ATOM 1591 O O . GLU A 1 199 ? 8.982 14.824 -9.352 1.00 98.06 199 GLU A O 1
ATOM 1596 N N . SER A 1 200 ? 7.602 13.648 -8.020 1.00 98.69 200 SER A N 1
ATOM 1597 C CA . SER A 1 200 ? 8.031 14.260 -6.761 1.00 98.69 200 SER A CA 1
ATOM 1598 C C . SER A 1 200 ? 9.509 13.993 -6.480 1.00 98.69 200 SER A C 1
ATOM 1600 O O . SER A 1 200 ? 10.246 14.930 -6.165 1.00 98.69 200 SER A O 1
ATOM 1602 N N . ALA A 1 201 ? 9.970 12.756 -6.680 1.00 97.81 201 ALA A N 1
ATOM 1603 C CA . ALA A 1 201 ? 11.369 12.379 -6.505 1.00 97.81 201 ALA A CA 1
ATOM 1604 C C . ALA A 1 201 ? 12.292 13.158 -7.454 1.00 97.81 201 ALA A C 1
ATOM 1606 O O . ALA A 1 201 ? 13.327 13.676 -7.028 1.00 97.81 201 ALA A O 1
ATOM 1607 N N . LYS A 1 202 ? 11.898 13.307 -8.728 1.00 97.31 202 LYS A N 1
ATOM 1608 C CA . LYS A 1 202 ? 12.629 14.120 -9.718 1.00 97.31 202 LYS A CA 1
ATOM 1609 C C . LYS A 1 202 ? 12.647 15.602 -9.334 1.00 97.31 202 LYS A C 1
ATOM 1611 O O . LYS A 1 202 ? 13.685 16.251 -9.448 1.00 97.31 202 LYS A O 1
ATOM 1616 N N . ALA A 1 203 ? 11.521 16.127 -8.854 1.00 98.25 203 ALA A N 1
ATOM 1617 C CA . ALA A 1 203 ? 11.372 17.525 -8.451 1.00 98.25 203 ALA A CA 1
ATOM 1618 C C . ALA A 1 203 ? 11.983 17.848 -7.075 1.00 98.25 203 ALA A C 1
ATOM 1620 O O . ALA A 1 203 ? 12.125 19.026 -6.745 1.00 98.25 203 ALA A O 1
ATOM 1621 N N . LYS A 1 204 ? 12.336 16.828 -6.279 1.00 97.81 204 LYS A N 1
ATOM 1622 C CA . LYS A 1 204 ? 12.864 16.939 -4.907 1.00 97.81 204 LYS A CA 1
ATOM 1623 C C . LYS A 1 204 ? 11.957 17.744 -3.969 1.00 97.81 204 LYS A C 1
ATOM 1625 O O . LYS A 1 204 ? 12.438 18.502 -3.129 1.00 97.81 204 LYS A O 1
ATOM 1630 N N . LYS A 1 205 ? 10.642 17.596 -4.125 1.00 98.12 205 LYS A N 1
ATOM 1631 C CA . LYS A 1 205 ? 9.636 18.255 -3.284 1.00 98.12 205 LYS A CA 1
ATOM 1632 C C . LYS A 1 205 ? 8.343 17.459 -3.244 1.00 98.12 205 LYS A C 1
ATOM 1634 O O . LYS A 1 205 ? 8.034 16.728 -4.185 1.00 98.12 205 LYS A O 1
ATOM 1639 N N . GLU A 1 206 ? 7.571 17.659 -2.186 1.00 98.50 206 GLU A N 1
ATOM 1640 C CA . GLU A 1 206 ? 6.186 17.201 -2.115 1.00 98.50 206 GLU A CA 1
ATOM 1641 C C . GLU A 1 206 ? 5.363 17.821 -3.255 1.00 98.50 206 GLU A C 1
ATOM 1643 O O . GLU A 1 206 ? 5.500 19.012 -3.560 1.00 98.50 206 GLU A O 1
ATOM 1648 N N . LEU A 1 207 ? 4.515 17.014 -3.897 1.00 98.75 207 LEU A N 1
ATOM 1649 C CA . LEU A 1 207 ? 3.612 17.470 -4.949 1.00 98.75 207 LEU A CA 1
ATOM 1650 C C . LEU A 1 207 ? 2.150 17.291 -4.523 1.00 98.75 207 LEU A C 1
ATOM 1652 O O . LEU A 1 207 ? 1.808 16.261 -3.939 1.00 98.75 207 LEU A O 1
ATOM 1656 N N . PRO A 1 208 ? 1.264 18.253 -4.843 1.00 98.44 208 PRO A N 1
ATOM 1657 C CA . PRO A 1 208 ? -0.165 18.074 -4.637 1.00 98.44 208 PRO A CA 1
ATOM 1658 C C . PRO A 1 208 ? -0.686 16.936 -5.520 1.00 98.44 208 PRO A C 1
ATOM 1660 O O . PRO A 1 208 ? -0.242 16.753 -6.659 1.00 98.44 208 PRO A O 1
ATOM 1663 N N . PHE A 1 209 ? -1.662 16.193 -5.007 1.00 98.06 209 PHE A N 1
ATOM 1664 C CA . PHE A 1 209 ? -2.301 15.100 -5.726 1.00 98.06 209 PHE A CA 1
ATOM 1665 C C . PHE A 1 209 ? -3.801 15.352 -5.837 1.00 98.06 209 PHE A C 1
ATOM 1667 O O . PHE A 1 209 ? -4.513 15.455 -4.843 1.00 98.06 209 PHE A O 1
ATOM 1674 N N . ASN A 1 210 ? -4.286 15.478 -7.073 1.00 95.44 210 ASN A N 1
ATOM 1675 C CA . ASN A 1 210 ? -5.715 15.582 -7.330 1.00 95.44 210 ASN A CA 1
ATOM 1676 C C . ASN A 1 210 ? -6.327 14.180 -7.362 1.00 95.44 210 ASN A C 1
ATOM 1678 O O . ASN A 1 210 ? -6.409 13.548 -8.420 1.00 95.44 210 ASN A O 1
ATOM 1682 N N . ASP A 1 211 ? -6.734 13.702 -6.192 1.00 93.69 211 ASP A N 1
ATOM 1683 C CA . ASP A 1 211 ? -7.315 12.376 -6.012 1.00 93.69 211 ASP A CA 1
ATOM 1684 C C . ASP A 1 211 ? -8.763 12.306 -6.522 1.00 93.69 211 ASP A C 1
ATOM 1686 O O . ASP A 1 211 ? -9.730 12.311 -5.761 1.00 93.69 211 ASP A O 1
ATOM 1690 N N . LYS A 1 212 ? -8.911 12.295 -7.849 1.00 93.50 212 LYS A N 1
ATOM 1691 C CA . LYS A 1 212 ? -10.203 12.237 -8.554 1.00 93.50 212 LYS A CA 1
ATOM 1692 C C . LYS A 1 212 ? -10.881 10.861 -8.512 1.00 93.50 212 LYS A C 1
ATOM 1694 O O . LYS A 1 212 ? -11.993 10.726 -9.006 1.00 93.50 212 LYS A O 1
ATOM 1699 N N . TYR A 1 213 ? -10.179 9.849 -8.006 1.00 90.94 213 TYR A N 1
ATOM 1700 C CA . TYR A 1 213 ? -10.647 8.464 -7.937 1.00 90.94 213 TYR A CA 1
ATOM 1701 C C . TYR A 1 213 ? -11.087 8.063 -6.524 1.00 90.94 213 TYR A C 1
ATOM 1703 O O . TYR A 1 213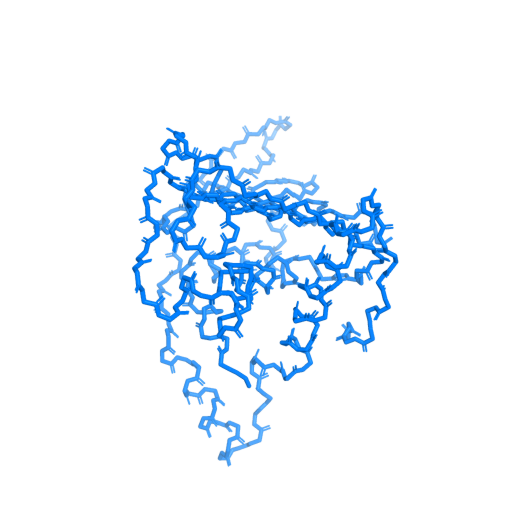 ? -11.610 6.966 -6.348 1.00 90.94 213 TYR A O 1
ATOM 1711 N N . PHE A 1 214 ? -10.886 8.933 -5.530 1.00 88.94 214 PHE A N 1
ATOM 1712 C CA . PHE A 1 214 ? -11.472 8.765 -4.207 1.00 88.94 214 PHE A CA 1
ATOM 1713 C C . PHE A 1 214 ? -13.004 8.873 -4.291 1.00 88.94 214 PHE A C 1
ATOM 1715 O O . PHE A 1 214 ? -13.520 9.807 -4.912 1.00 88.94 214 PHE A O 1
ATOM 1722 N N . LYS A 1 215 ? -13.706 7.902 -3.701 1.00 77.06 215 LYS A N 1
ATOM 1723 C CA . LYS A 1 215 ? -15.169 7.785 -3.668 1.00 77.06 215 LYS A CA 1
ATOM 1724 C C . LYS A 1 215 ? -15.651 7.789 -2.227 1.00 77.06 215 LYS A C 1
ATOM 1726 O O . LYS A 1 215 ? -14.976 7.133 -1.404 1.00 77.06 215 LYS A O 1
#

Secondary structure (DSSP, 8-state):
---GGGGSHHHHHHHHHHHTTTT-SEEEEEEEEE-B-PPPSSGGG-HHHH--HHHHTHHHHHHHHHHHS-S-EEEEEEEEE--S-TTS-S-SEEEEEEEETTS-EEEEEEETB--SS-S-EEEEEETTEEEEESSTT-SEEEEEEEETTEEEEEEEEPPPP-THHHHHHHHHHHHH-PPPSS-HHHHHHHHHHHHHHHHHHHHTS-EE---TT--

Organism: NCBI:txid2014292

Foldseek 3Di:
DPLLCCQAQLLVQLLVCLVVCQQPAWQEKEAEDEAQDADDLDQQLACVRNVAPCSVCVLRLVLSVCSSNQFFWWWKAKAFADDPRVSGPHTQKMWMWTAGPVGGIYIYIYHNRDHDPQPFAIWIHGPFWIWGDSHVNDQWIFTWGADPNDTDTDIDGTDDGDSCVQVVQVVCCVPPVRDHPDDPLSSVQSVQNSVRNVVNNVVVHMDTDPSPSRD

InterPro domains:
  IPR051317 Gfo/Idh/MocA family oxidoreductases [PTHR43708] (1-208)
  IPR055170 GFO/IDH/MocA-like oxidoreductase domain [PF22725] (11-131)

Sequence (215 aa):
VYQSRRWDHHFLTAKKLVEAGMIGEVFETQIDFGNYAHPGTWWRSDKEISGGILYDWGAHCLDWMLQVVKDKVVSVSGYIQKRVWQIVTNEDHFRVVLRFQNGAVANFCNSSICALANPVGWRILGRQGAIHFPTVFDQEADLTTILDGKPVITKVPAEPDDWPAFYRNLADHLHYGVPLACQPEDSARVIGIISKAEESAKAKKELPFNDKYFK

Radius of gyration: 17.73 Å; chains: 1; bounding box: 50×36×52 Å

pLDDT: mean 94.72, std 4.71, range [68.12, 98.81]